Protein AF-A0A954P7R0-F1 (afdb_monomer_lite)

Structure (mmCIF, N/CA/C/O backbone):
data_AF-A0A954P7R0-F1
#
_entry.id   AF-A0A954P7R0-F1
#
loop_
_atom_site.group_PDB
_atom_site.id
_atom_site.type_symbol
_atom_site.label_atom_id
_atom_site.label_alt_id
_atom_site.label_comp_id
_atom_site.label_asym_id
_atom_site.label_entity_id
_atom_site.label_seq_id
_atom_site.pdbx_PDB_ins_code
_atom_site.Cartn_x
_atom_si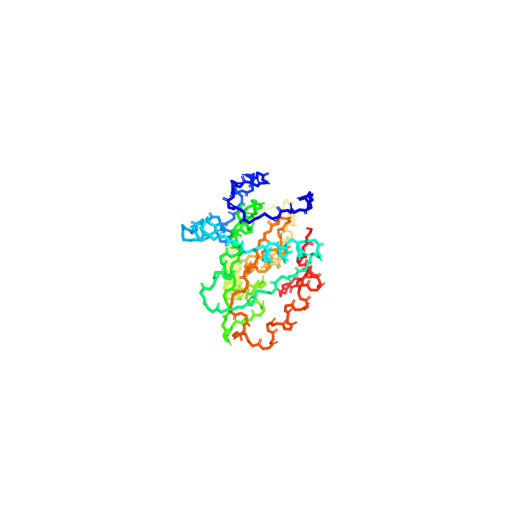te.Cartn_y
_atom_site.Cartn_z
_atom_site.occupancy
_atom_site.B_iso_or_equiv
_atom_site.auth_seq_id
_atom_site.auth_comp_id
_atom_site.auth_asym_id
_atom_site.auth_atom_id
_atom_site.pdbx_PDB_model_num
ATOM 1 N N . MET A 1 1 ? 3.502 -5.049 -33.796 1.00 46.88 1 MET A N 1
ATOM 2 C CA . MET A 1 1 ? 3.153 -6.113 -32.824 1.00 46.88 1 MET A CA 1
ATOM 3 C C . MET A 1 1 ? 2.909 -5.497 -31.440 1.00 46.88 1 MET A C 1
ATOM 5 O O . MET A 1 1 ? 3.555 -5.866 -30.472 1.00 46.88 1 MET A O 1
ATOM 9 N N . THR A 1 2 ? 1.997 -4.525 -31.337 1.00 50.50 2 THR A N 1
ATOM 10 C CA . THR A 1 2 ? 1.867 -3.627 -30.163 1.00 50.50 2 THR A CA 1
ATOM 11 C C . THR A 1 2 ? 0.530 -3.787 -29.436 1.00 50.50 2 THR A C 1
ATOM 13 O O . THR A 1 2 ? 0.215 -3.019 -28.541 1.00 50.50 2 THR A O 1
ATOM 16 N N . GLN A 1 3 ? -0.267 -4.784 -29.825 1.00 59.28 3 GLN A N 1
ATOM 17 C CA . GLN A 1 3 ? -1.699 -4.843 -29.527 1.00 59.28 3 GLN A CA 1
ATOM 18 C C . GLN A 1 3 ? -2.048 -5.392 -28.128 1.00 59.28 3 GLN A C 1
ATOM 20 O O . GLN A 1 3 ? -3.223 -5.539 -27.821 1.00 59.28 3 GLN A O 1
ATOM 25 N N . TRP A 1 4 ? -1.049 -5.703 -27.293 1.00 70.81 4 TRP A N 1
ATOM 26 C CA . TRP A 1 4 ? -1.240 -6.298 -25.962 1.00 70.81 4 TRP A CA 1
ATOM 27 C C . TRP A 1 4 ? -0.853 -5.376 -24.796 1.00 70.81 4 TRP A C 1
ATOM 29 O O . TRP A 1 4 ? -1.147 -5.703 -23.652 1.00 70.81 4 TRP A O 1
ATOM 39 N N . LYS A 1 5 ? -0.192 -4.238 -25.059 1.00 67.25 5 LYS A N 1
ATOM 40 C CA . LYS A 1 5 ? 0.261 -3.322 -24.003 1.00 67.25 5 LYS A CA 1
ATOM 41 C C . LYS A 1 5 ? -0.926 -2.532 -23.452 1.00 67.25 5 LYS A C 1
ATOM 43 O O . LYS A 1 5 ? -1.629 -1.869 -24.208 1.00 67.25 5 LYS A O 1
ATOM 48 N N . ILE A 1 6 ? -1.129 -2.610 -22.139 1.00 69.25 6 ILE A N 1
ATOM 49 C CA . ILE A 1 6 ? -2.118 -1.819 -21.396 1.00 69.25 6 ILE A CA 1
ATOM 50 C C . ILE A 1 6 ? -1.447 -0.519 -20.933 1.00 69.25 6 ILE A C 1
ATOM 52 O O . ILE A 1 6 ? -1.960 0.567 -21.179 1.00 69.25 6 ILE A O 1
ATOM 56 N N . PHE A 1 7 ? -0.247 -0.632 -20.360 1.00 77.75 7 PHE A N 1
ATOM 57 C CA . PHE A 1 7 ? 0.646 0.484 -20.054 1.00 77.75 7 PHE A CA 1
ATOM 58 C C . PHE A 1 7 ? 1.706 0.636 -21.158 1.00 77.75 7 PHE A C 1
ATOM 60 O O . PHE A 1 7 ? 2.354 -0.330 -21.563 1.00 77.75 7 PHE A O 1
ATOM 67 N N . HIS A 1 8 ? 1.884 1.848 -21.654 1.00 76.69 8 HIS A N 1
ATOM 68 C CA . HIS A 1 8 ? 2.720 2.238 -22.783 1.00 76.69 8 HIS A CA 1
ATOM 69 C C . HIS A 1 8 ? 3.946 3.039 -22.336 1.00 76.69 8 HIS A C 1
ATOM 71 O O . HIS A 1 8 ? 4.983 2.939 -22.993 1.00 76.69 8 HIS A O 1
ATOM 77 N N . GLY A 1 9 ? 3.859 3.785 -21.230 1.00 71.69 9 GLY A N 1
ATOM 78 C CA . GLY A 1 9 ? 4.982 4.534 -20.664 1.00 71.69 9 GLY A CA 1
ATOM 79 C C . GLY A 1 9 ? 5.380 5.772 -21.469 1.00 71.69 9 GLY A C 1
ATOM 80 O O . GLY A 1 9 ? 6.470 6.307 -21.290 1.00 71.69 9 GLY A O 1
ATOM 81 N N . ASP A 1 10 ? 4.524 6.235 -22.377 1.00 71.94 10 ASP A N 1
ATOM 82 C CA . ASP A 1 10 ? 4.809 7.358 -23.278 1.00 71.94 10 ASP A CA 1
ATOM 83 C C . ASP A 1 10 ? 4.342 8.715 -22.724 1.00 71.94 10 ASP A C 1
ATOM 85 O O . ASP A 1 10 ? 4.470 9.749 -23.384 1.00 71.94 10 ASP A O 1
ATOM 89 N N . GLY A 1 11 ? 3.801 8.722 -21.502 1.00 58.44 11 GLY A N 1
ATOM 90 C CA . GLY A 1 11 ? 3.368 9.936 -20.824 1.00 58.44 11 GLY A CA 1
ATOM 91 C C . GLY A 1 11 ? 2.173 10.625 -21.491 1.00 58.44 11 GLY A C 1
ATOM 92 O O . GLY A 1 11 ? 2.001 11.832 -21.294 1.00 58.44 11 GLY A O 1
ATOM 93 N N . ARG A 1 12 ? 1.340 9.906 -22.257 1.00 60.22 12 ARG A N 1
ATOM 94 C CA . ARG A 1 12 ? 0.121 10.438 -22.902 1.00 60.22 12 ARG A CA 1
ATOM 95 C C . ARG A 1 12 ? -0.980 10.877 -21.910 1.00 60.22 12 ARG A C 1
ATOM 97 O O . ARG A 1 12 ? -0.809 10.872 -20.687 1.00 60.22 12 ARG A O 1
ATOM 104 N N . ARG A 1 13 ? -2.089 11.404 -22.458 1.00 57.56 13 ARG A N 1
ATOM 105 C CA . ARG A 1 13 ? -3.258 11.896 -21.702 1.00 57.56 13 ARG A CA 1
ATOM 106 C C . ARG A 1 13 ? -3.931 10.734 -20.946 1.00 57.56 13 ARG A C 1
ATOM 108 O O . ARG A 1 13 ? -4.064 9.675 -21.553 1.00 57.56 13 ARG A O 1
ATOM 115 N N . PRO A 1 14 ? -4.374 10.941 -19.689 1.00 58.16 14 PRO A N 1
ATOM 116 C CA . PRO A 1 14 ? -5.203 9.970 -18.970 1.00 58.16 14 PRO A CA 1
ATOM 117 C C . PRO A 1 14 ? -6.419 9.591 -19.826 1.00 58.16 14 PRO A C 1
ATOM 119 O O . PRO A 1 14 ? -7.005 10.473 -20.458 1.00 58.16 14 PRO A O 1
ATOM 122 N N . HIS A 1 15 ? -6.770 8.307 -19.892 1.00 60.72 15 HIS A N 1
ATOM 123 C CA . HIS A 1 15 ? -7.954 7.836 -20.617 1.00 60.72 15 HIS A CA 1
ATOM 124 C C . HIS A 1 15 ? -9.072 7.451 -19.638 1.00 60.72 15 HIS A C 1
ATOM 126 O O . HIS A 1 15 ? -8.834 6.735 -18.673 1.00 60.72 15 HIS A O 1
ATOM 132 N N . ASP A 1 16 ? -10.288 7.940 -19.876 1.00 53.69 16 ASP A N 1
ATOM 133 C CA . ASP A 1 16 ? -11.345 7.981 -18.861 1.00 53.69 16 ASP A CA 1
ATOM 134 C C . ASP A 1 16 ? -11.801 6.612 -18.350 1.00 53.69 16 ASP A C 1
ATOM 136 O O . ASP A 1 16 ? -12.274 5.762 -19.104 1.00 53.69 16 ASP A O 1
ATOM 140 N N . ALA A 1 17 ? -11.741 6.461 -17.028 1.00 50.81 17 ALA A N 1
ATOM 141 C CA . ALA A 1 17 ? -12.362 5.354 -16.311 1.00 50.81 17 ALA A CA 1
ATOM 142 C C . ALA A 1 17 ? -13.089 5.757 -15.012 1.00 50.81 17 ALA A C 1
ATOM 144 O O . ALA A 1 17 ? -13.864 4.945 -14.520 1.00 50.81 17 ALA A O 1
ATOM 145 N N . LEU A 1 18 ? -12.875 6.943 -14.410 1.00 48.75 18 LEU A N 1
ATOM 146 C CA . LEU A 1 18 ? -13.230 7.139 -12.984 1.00 48.75 18 LEU A CA 1
ATOM 147 C C . LEU A 1 18 ? -13.706 8.552 -12.567 1.00 48.75 18 LEU A C 1
ATOM 149 O O . LEU A 1 18 ? -13.535 8.943 -11.413 1.00 48.75 18 LEU A O 1
ATOM 153 N N . GLU A 1 19 ? -14.367 9.319 -13.439 1.00 49.31 19 GLU A N 1
ATOM 154 C CA . GLU A 1 19 ? -14.907 10.650 -13.070 1.00 49.31 19 GLU A CA 1
ATOM 155 C C . GLU A 1 19 ? -16.061 10.598 -12.035 1.00 49.31 19 GLU A C 1
ATOM 157 O O . GLU A 1 19 ? -16.324 11.570 -11.331 1.00 49.31 19 GLU A O 1
ATOM 162 N N . THR A 1 20 ? -16.747 9.463 -11.864 1.00 44.16 20 THR A N 1
ATOM 163 C CA . THR A 1 20 ? -18.007 9.407 -11.089 1.00 44.16 20 THR A CA 1
ATOM 164 C C . THR A 1 20 ? -17.840 9.152 -9.577 1.00 44.16 20 THR A C 1
ATOM 166 O O . THR A 1 20 ? -18.787 9.352 -8.821 1.00 44.16 20 THR A O 1
ATOM 169 N N . ILE A 1 21 ? -16.658 8.760 -9.087 1.00 50.66 21 ILE A N 1
ATOM 170 C CA . ILE A 1 21 ? -16.491 8.250 -7.701 1.00 50.66 21 ILE A CA 1
ATOM 171 C C . ILE A 1 21 ? -15.969 9.314 -6.707 1.00 50.66 21 ILE A C 1
ATOM 173 O O . ILE A 1 21 ? -16.064 9.137 -5.491 1.00 50.66 21 ILE A O 1
ATOM 177 N N . ARG A 1 22 ? -15.481 10.470 -7.186 1.00 52.91 22 ARG A N 1
ATOM 178 C CA . ARG A 1 22 ? -14.767 11.463 -6.349 1.00 52.91 22 ARG A CA 1
ATOM 179 C C . ARG A 1 22 ? -15.614 12.143 -5.256 1.00 52.91 22 ARG A C 1
ATOM 181 O O . ARG A 1 22 ? -15.042 12.618 -4.284 1.00 52.91 22 ARG A O 1
ATOM 188 N N . ASN A 1 23 ? -16.947 12.165 -5.357 1.00 46.75 23 ASN A N 1
ATOM 189 C CA . ASN A 1 23 ? -17.799 13.034 -4.521 1.00 46.75 23 ASN A CA 1
ATOM 190 C C . ASN A 1 23 ? -18.514 12.360 -3.327 1.00 46.75 23 ASN A C 1
ATOM 192 O O . ASN A 1 23 ? -19.419 12.966 -2.756 1.00 46.75 23 ASN A O 1
ATOM 196 N N . GLN A 1 24 ? -18.149 11.135 -2.924 1.00 51.75 24 GLN A N 1
ATOM 197 C CA . GLN A 1 24 ? -18.854 10.412 -1.839 1.00 51.75 24 GLN A CA 1
ATOM 198 C C . GLN A 1 24 ? -17.955 9.880 -0.705 1.00 51.75 24 GLN A C 1
ATOM 200 O O . GLN A 1 24 ? -18.421 9.114 0.137 1.00 51.75 24 GLN A O 1
ATOM 205 N N . MET A 1 25 ? -16.680 10.274 -0.636 1.00 53.16 25 MET A N 1
ATOM 206 C CA . MET A 1 25 ? -15.761 9.762 0.389 1.00 53.16 25 MET A CA 1
ATOM 207 C C . MET A 1 25 ? -15.731 10.663 1.637 1.00 53.16 25 MET A C 1
ATOM 209 O O . MET A 1 25 ? -15.639 11.885 1.506 1.00 53.16 25 MET A O 1
ATOM 213 N N . PRO A 1 26 ? -15.780 10.095 2.860 1.00 51.66 26 PRO A N 1
ATOM 214 C CA . PRO A 1 26 ? -15.507 10.844 4.083 1.00 51.66 26 PRO A CA 1
ATOM 215 C C . PRO A 1 26 ? -14.134 11.541 4.009 1.00 51.66 26 PRO A C 1
ATOM 217 O O . PRO A 1 26 ? -13.214 10.966 3.431 1.00 51.66 26 PRO A O 1
ATOM 220 N N . PRO A 1 27 ? -13.932 12.719 4.632 1.00 53.44 27 PRO A N 1
ATOM 221 C CA . PRO A 1 27 ? -12.698 13.508 4.488 1.00 53.44 27 PRO A CA 1
ATOM 222 C C . PRO A 1 27 ? -11.398 12.782 4.873 1.00 53.44 27 PRO A C 1
ATOM 224 O O . PRO A 1 27 ? -10.330 13.113 4.374 1.00 53.44 27 PRO A O 1
ATOM 227 N N . TRP A 1 28 ? -11.476 11.791 5.763 1.00 54.88 28 TRP A N 1
ATOM 228 C CA . TRP A 1 28 ? -10.347 10.952 6.189 1.00 54.88 28 TRP A CA 1
ATOM 229 C C . TRP A 1 28 ? -10.059 9.781 5.232 1.00 54.88 28 TRP A C 1
ATOM 231 O O . TRP A 1 28 ? -9.048 9.103 5.372 1.00 54.88 28 TRP A O 1
ATOM 241 N N . ARG A 1 29 ? -10.938 9.556 4.250 1.00 49.06 29 ARG A N 1
ATOM 242 C CA . ARG A 1 29 ? -10.803 8.600 3.142 1.00 49.06 29 ARG A CA 1
ATOM 243 C C . ARG A 1 29 ? -10.631 9.321 1.795 1.00 49.06 29 ARG A C 1
ATOM 245 O O . ARG A 1 29 ? -10.654 8.687 0.742 1.00 49.06 29 ARG A O 1
ATOM 252 N N . ASP A 1 30 ? -10.470 10.645 1.834 1.00 52.97 30 ASP A N 1
ATOM 253 C CA . ASP A 1 30 ? -10.201 11.484 0.675 1.00 52.97 30 ASP A CA 1
ATOM 254 C C . ASP A 1 30 ? -8.699 11.475 0.351 1.00 52.97 30 ASP A C 1
ATOM 256 O O . ASP A 1 30 ? -7.913 12.294 0.832 1.00 52.97 30 ASP A O 1
ATOM 260 N N . PHE A 1 31 ? -8.305 10.529 -0.501 1.00 57.00 31 PHE A N 1
ATOM 261 C CA . PHE A 1 31 ? -6.976 10.490 -1.117 1.00 57.00 31 PHE A CA 1
ATOM 262 C C . PHE A 1 31 ? -6.923 11.300 -2.426 1.00 57.00 31 PHE A C 1
ATOM 264 O O . PHE A 1 31 ? -5.945 11.211 -3.164 1.00 57.00 31 PHE A O 1
ATOM 271 N N . SER A 1 32 ? -7.967 12.083 -2.740 1.00 49.62 32 SER A N 1
ATOM 272 C CA . SER A 1 32 ? -8.066 12.882 -3.971 1.00 49.62 32 SER A CA 1
ATOM 273 C C . SER A 1 32 ? -7.314 14.208 -3.910 1.00 49.62 32 SER A C 1
ATOM 275 O O . SER A 1 32 ? -7.256 14.911 -4.923 1.00 49.62 32 SER A O 1
ATOM 277 N N . LYS A 1 33 ? -6.708 14.540 -2.757 1.00 51.66 33 LYS A N 1
ATOM 278 C CA . LYS A 1 33 ? -5.726 15.622 -2.650 1.00 51.66 33 LYS A CA 1
ATOM 279 C C . LYS A 1 33 ? -4.525 15.279 -3.523 1.00 51.66 33 LYS A C 1
ATOM 281 O O . LYS A 1 33 ? -3.539 14.710 -3.064 1.00 51.66 33 LYS A O 1
ATOM 286 N N . GLU A 1 34 ? -4.631 15.638 -4.795 1.00 54.44 34 GLU A N 1
ATOM 287 C CA . GLU A 1 34 ? -3.533 15.602 -5.742 1.00 54.44 34 GLU A CA 1
ATOM 288 C C . GLU A 1 34 ? -2.388 16.422 -5.160 1.00 54.44 34 GLU A C 1
ATOM 290 O O . GLU A 1 34 ? -2.444 17.650 -5.094 1.00 54.44 34 GLU A O 1
ATOM 295 N N . ASN A 1 35 ? -1.338 15.741 -4.712 1.00 61.12 35 ASN A N 1
ATOM 296 C CA . ASN A 1 35 ? -0.101 16.408 -4.369 1.00 61.12 35 ASN A CA 1
ATOM 297 C C . ASN A 1 35 ? 0.527 16.901 -5.685 1.00 61.12 35 ASN A C 1
ATOM 299 O O . ASN A 1 35 ? 0.879 16.066 -6.528 1.00 61.12 35 ASN A O 1
ATOM 303 N N . PRO A 1 36 ? 0.709 18.222 -5.885 1.00 60.84 36 PRO A N 1
ATOM 304 C CA . PRO A 1 36 ? 1.258 18.762 -7.129 1.00 60.84 36 PRO A CA 1
ATOM 305 C C . PRO A 1 36 ? 2.625 18.169 -7.496 1.00 60.84 36 PRO A C 1
ATOM 307 O O . PRO A 1 36 ? 2.971 18.067 -8.671 1.00 60.84 36 PRO A O 1
ATOM 310 N N . GLN A 1 37 ? 3.409 17.744 -6.500 1.00 64.00 37 GLN A N 1
ATOM 311 C CA . GLN A 1 37 ? 4.697 17.093 -6.735 1.00 64.00 37 GLN A CA 1
ATOM 312 C C . GLN A 1 37 ? 4.541 15.666 -7.272 1.00 64.00 37 GLN A C 1
ATOM 314 O O . GLN A 1 37 ? 5.354 15.217 -8.075 1.00 64.00 37 GLN A O 1
ATOM 319 N N . GLU A 1 38 ? 3.509 14.941 -6.851 1.00 69.06 38 GLU A N 1
ATOM 320 C CA . GLU A 1 38 ? 3.257 13.553 -7.253 1.00 69.06 38 GLU A CA 1
ATOM 321 C C . GLU A 1 38 ? 2.660 13.482 -8.654 1.00 69.06 38 GLU A C 1
ATOM 323 O O . GLU A 1 38 ? 3.121 12.700 -9.490 1.00 69.06 38 GLU A O 1
ATOM 328 N N . THR A 1 39 ? 1.716 14.378 -8.946 1.00 65.19 39 THR A N 1
ATOM 329 C CA . THR A 1 39 ? 1.197 14.561 -10.305 1.00 65.19 39 THR A CA 1
ATOM 330 C C . THR A 1 39 ? 2.299 15.018 -11.257 1.00 65.19 39 THR A C 1
ATOM 332 O O . THR A 1 39 ? 2.345 14.561 -12.400 1.00 65.19 39 THR A O 1
ATOM 335 N N . HIS A 1 40 ? 3.237 15.855 -10.795 1.00 68.25 40 HIS A N 1
ATOM 336 C CA . HIS A 1 40 ? 4.419 16.223 -11.571 1.00 68.25 40 HIS A CA 1
ATOM 337 C C . HIS A 1 40 ? 5.358 15.032 -11.819 1.00 68.25 40 HIS A C 1
ATOM 339 O O . HIS A 1 40 ? 5.749 14.815 -12.963 1.00 68.25 40 HIS A O 1
ATOM 345 N N . ARG A 1 41 ? 5.670 14.215 -10.800 1.00 72.12 41 ARG A N 1
ATOM 346 C CA . ARG A 1 41 ? 6.520 13.013 -10.947 1.00 72.12 41 ARG A CA 1
ATOM 347 C C . ARG A 1 41 ? 5.953 12.022 -11.960 1.00 72.12 41 ARG A C 1
ATOM 349 O O . ARG A 1 41 ? 6.685 11.569 -12.833 1.00 72.12 41 ARG A O 1
ATOM 356 N N . GLY A 1 42 ? 4.654 11.726 -11.884 1.00 68.88 42 GLY A N 1
ATOM 357 C CA . GLY A 1 42 ? 3.992 10.856 -12.859 1.00 68.88 42 GLY A CA 1
ATOM 358 C C . GLY A 1 42 ? 3.913 11.468 -14.261 1.00 68.88 42 GLY A C 1
ATOM 359 O O . GLY A 1 42 ? 3.769 10.736 -15.235 1.00 68.88 42 GLY A O 1
ATOM 360 N N . ARG A 1 43 ? 3.997 12.802 -14.384 1.00 72.75 43 ARG A N 1
ATOM 361 C CA . ARG A 1 43 ? 4.013 13.532 -15.663 1.00 72.75 43 ARG A CA 1
ATOM 362 C C . ARG A 1 43 ? 5.348 13.491 -16.385 1.00 72.75 43 ARG A C 1
ATOM 364 O O . ARG A 1 43 ? 5.352 13.375 -17.606 1.00 72.75 43 ARG A O 1
ATOM 371 N N . THR A 1 44 ? 6.441 13.636 -15.649 1.00 80.12 44 THR A N 1
ATOM 372 C CA . THR A 1 44 ? 7.783 13.813 -16.219 1.00 80.12 44 THR A CA 1
ATOM 373 C C . THR A 1 44 ? 8.585 12.524 -16.309 1.00 80.12 44 THR A C 1
ATOM 375 O O . THR A 1 44 ? 9.570 12.478 -17.041 1.00 80.12 44 THR A O 1
ATOM 378 N N . TYR A 1 45 ? 8.178 11.481 -15.589 1.00 82.88 45 TYR A N 1
ATOM 379 C CA . TYR A 1 45 ? 8.854 10.194 -15.627 1.00 82.88 45 TYR A CA 1
ATOM 380 C C . TYR A 1 45 ? 8.513 9.415 -16.902 1.00 82.88 45 TYR A C 1
ATOM 382 O O . TYR A 1 45 ? 7.342 9.198 -17.214 1.00 82.88 45 TYR A O 1
ATOM 390 N N . ILE A 1 46 ? 9.556 8.989 -17.617 1.00 84.56 46 ILE A N 1
ATOM 391 C CA . ILE A 1 46 ? 9.467 8.172 -18.829 1.00 84.56 46 ILE A CA 1
ATOM 392 C C . ILE A 1 46 ? 10.152 6.836 -18.522 1.00 84.56 46 ILE A C 1
ATOM 394 O O . ILE A 1 46 ? 11.382 6.815 -18.419 1.00 84.56 46 ILE A O 1
ATOM 398 N N . PRO A 1 47 ? 9.393 5.744 -18.335 1.00 87.00 47 PRO A N 1
ATOM 399 C CA . PRO A 1 47 ? 9.969 4.433 -18.084 1.00 87.00 47 PRO A CA 1
ATOM 400 C C . PRO A 1 47 ? 10.695 3.877 -19.312 1.00 87.00 47 PRO A C 1
ATOM 402 O O . PRO A 1 47 ? 10.308 4.104 -20.462 1.00 87.00 47 PRO A O 1
ATOM 405 N N . GLY A 1 48 ? 11.737 3.093 -19.060 1.00 88.69 48 GLY A N 1
ATOM 406 C CA . GLY A 1 48 ? 12.438 2.342 -20.092 1.00 88.69 48 GLY A CA 1
ATOM 407 C C . GLY A 1 48 ? 11.581 1.202 -20.671 1.00 88.69 48 GLY A C 1
ATOM 408 O O . GLY A 1 48 ? 10.632 0.739 -20.033 1.00 88.69 48 GLY A O 1
ATOM 409 N N . PRO A 1 49 ? 11.931 0.664 -21.856 1.00 88.06 49 PRO A N 1
ATOM 410 C CA . PRO A 1 49 ? 11.162 -0.407 -22.500 1.00 88.06 49 PRO A CA 1
ATOM 411 C C . PRO A 1 49 ? 10.976 -1.658 -21.627 1.00 88.06 49 PRO A C 1
ATOM 413 O O . PRO A 1 49 ? 9.895 -2.242 -21.616 1.00 88.06 49 PRO A O 1
ATOM 416 N N . ALA A 1 50 ? 12.005 -2.032 -20.859 1.00 89.00 50 ALA A N 1
ATOM 417 C CA . ALA A 1 50 ? 11.953 -3.169 -19.942 1.00 89.00 50 ALA A CA 1
ATOM 418 C C . ALA A 1 50 ? 10.995 -2.928 -18.761 1.00 89.00 50 ALA A C 1
ATOM 420 O O . ALA A 1 50 ? 10.259 -3.830 -18.373 1.00 89.00 50 ALA A O 1
ATOM 421 N N . GLU A 1 51 ? 10.953 -1.709 -18.213 1.00 91.12 51 GLU A N 1
ATOM 422 C CA . GLU A 1 51 ? 10.028 -1.346 -17.129 1.00 91.12 51 GLU A CA 1
ATOM 423 C C . GLU A 1 51 ? 8.576 -1.417 -17.606 1.00 91.12 51 GLU A C 1
ATOM 425 O O . GLU A 1 51 ? 7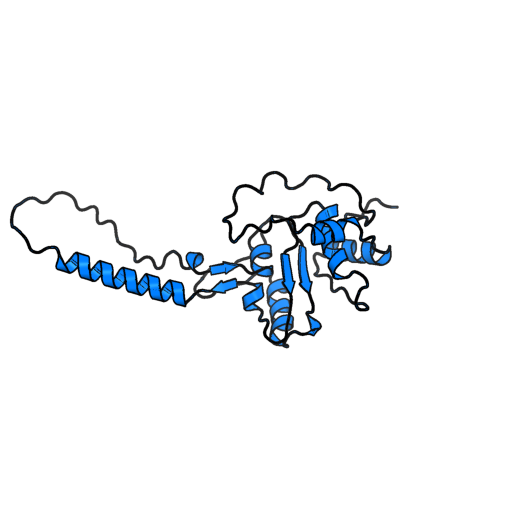.722 -1.968 -16.913 1.00 91.12 51 GLU A O 1
ATOM 430 N N . VAL A 1 52 ? 8.309 -0.950 -18.830 1.00 91.25 52 VAL A N 1
ATOM 431 C CA . VAL A 1 52 ? 6.988 -1.066 -19.461 1.00 91.25 52 VAL A CA 1
ATOM 432 C C . VAL A 1 52 ? 6.570 -2.532 -19.599 1.00 91.25 52 VAL A C 1
ATOM 434 O O . VAL A 1 52 ? 5.427 -2.883 -19.301 1.00 91.25 52 VAL A O 1
ATOM 437 N N . GLU A 1 53 ? 7.470 -3.410 -20.036 1.00 91.56 53 GLU A N 1
ATOM 438 C CA . GLU A 1 53 ? 7.177 -4.843 -20.165 1.00 91.56 53 GLU A CA 1
ATOM 439 C C . GLU A 1 53 ? 6.928 -5.511 -18.811 1.00 91.56 53 GLU A C 1
ATOM 441 O O . GLU A 1 53 ? 5.952 -6.250 -18.678 1.00 91.56 53 GLU A O 1
ATOM 446 N N . MET A 1 54 ? 7.733 -5.196 -17.792 1.00 92.19 54 MET A N 1
ATOM 447 C CA . MET A 1 54 ? 7.541 -5.709 -16.431 1.00 92.19 54 MET A CA 1
ATOM 448 C C . MET A 1 54 ? 6.198 -5.282 -15.835 1.00 92.19 54 MET A C 1
ATOM 450 O O . MET A 1 54 ? 5.500 -6.108 -15.247 1.00 92.19 54 MET A O 1
ATOM 454 N N . VAL A 1 55 ? 5.800 -4.019 -16.021 1.00 92.12 55 VAL A N 1
ATOM 455 C CA . VAL A 1 55 ? 4.500 -3.510 -15.554 1.00 92.12 55 VAL A CA 1
ATOM 456 C C . VAL A 1 55 ? 3.353 -4.254 -16.231 1.00 92.12 55 VAL A C 1
ATOM 458 O O . VAL A 1 55 ? 2.447 -4.733 -15.549 1.00 92.12 55 VAL A O 1
ATOM 461 N N . ASN A 1 56 ? 3.391 -4.405 -17.558 1.00 88.62 56 ASN A N 1
ATOM 462 C CA . ASN A 1 56 ? 2.343 -5.140 -18.270 1.00 88.62 56 ASN A CA 1
ATOM 463 C C . ASN A 1 56 ? 2.298 -6.614 -17.846 1.00 88.62 56 ASN A C 1
ATOM 465 O O . ASN A 1 56 ? 1.214 -7.150 -17.618 1.00 88.62 56 ASN A O 1
ATOM 469 N N . ALA A 1 57 ? 3.455 -7.261 -17.686 1.00 91.00 57 ALA A N 1
ATOM 470 C CA . ALA A 1 57 ? 3.526 -8.632 -17.191 1.00 91.00 57 ALA A CA 1
ATOM 471 C C . ALA A 1 57 ? 2.898 -8.759 -15.793 1.00 91.00 57 ALA A C 1
ATOM 473 O O . ALA A 1 57 ? 2.078 -9.650 -15.575 1.00 91.00 57 ALA A O 1
ATOM 474 N N . ALA A 1 58 ? 3.209 -7.843 -14.872 1.00 90.12 58 ALA A N 1
ATOM 475 C CA . ALA A 1 58 ? 2.631 -7.824 -13.529 1.00 90.12 58 ALA A CA 1
ATOM 476 C C . ALA A 1 58 ? 1.100 -7.660 -13.552 1.00 90.12 58 ALA A C 1
ATOM 478 O O . ALA A 1 58 ? 0.394 -8.407 -12.870 1.00 90.12 58 ALA A O 1
ATOM 479 N N . ILE A 1 59 ? 0.584 -6.750 -14.390 1.00 86.88 59 ILE A N 1
ATOM 480 C CA . ILE A 1 59 ? -0.861 -6.536 -14.579 1.00 86.88 59 ILE A CA 1
ATOM 481 C C . ILE A 1 59 ? -1.536 -7.814 -15.095 1.00 86.88 59 ILE A C 1
ATOM 483 O O . ILE A 1 59 ? -2.541 -8.251 -14.531 1.00 86.88 59 ILE A O 1
ATOM 487 N N . HIS A 1 60 ? -0.978 -8.454 -16.126 1.00 84.81 60 HIS A N 1
ATOM 488 C CA . HIS A 1 60 ? -1.551 -9.677 -16.697 1.00 84.81 60 HIS A CA 1
ATOM 489 C C . HIS A 1 60 ? -1.498 -10.869 -15.739 1.00 84.81 60 HIS A C 1
ATOM 491 O O . HIS A 1 60 ? -2.443 -11.655 -15.685 1.00 84.81 60 HIS A O 1
ATOM 497 N N . LEU A 1 61 ? -0.417 -10.996 -14.968 1.00 87.50 61 LEU A N 1
ATOM 498 C CA . LEU A 1 61 ? -0.252 -12.065 -13.983 1.00 87.50 61 LEU A CA 1
ATOM 499 C C . LEU A 1 61 ? -1.038 -11.811 -12.693 1.00 87.50 61 LEU A C 1
ATOM 501 O O . LEU A 1 61 ? -1.134 -12.718 -11.866 1.00 87.50 61 LEU A O 1
ATOM 505 N N . ARG A 1 62 ? -1.577 -10.597 -12.507 1.00 84.38 62 ARG A N 1
ATOM 506 C CA . ARG A 1 62 ? -2.185 -10.134 -11.250 1.00 84.38 62 ARG A CA 1
ATOM 507 C C . ARG A 1 62 ? -1.254 -10.376 -10.059 1.00 84.38 62 ARG A C 1
ATOM 509 O O . ARG A 1 62 ? -1.678 -10.819 -8.993 1.00 84.38 62 ARG A O 1
ATOM 516 N N . ARG A 1 63 ? 0.043 -10.138 -10.270 1.00 88.06 63 ARG A N 1
ATOM 517 C CA . ARG A 1 63 ? 1.082 -10.308 -9.252 1.00 88.06 63 ARG A CA 1
ATOM 518 C C . ARG A 1 63 ? 1.644 -8.946 -8.847 1.00 88.06 63 ARG A C 1
ATOM 520 O O . ARG A 1 63 ? 1.808 -8.089 -9.715 1.00 88.06 63 ARG A O 1
ATOM 527 N N . PRO A 1 64 ? 1.968 -8.746 -7.557 1.00 91.12 64 PRO A N 1
ATOM 528 C CA . PRO A 1 64 ? 2.702 -7.567 -7.116 1.00 91.12 64 PRO A CA 1
ATOM 529 C C . PRO A 1 64 ? 4.030 -7.431 -7.871 1.00 91.12 64 PRO A C 1
ATOM 531 O O . PRO A 1 64 ? 4.701 -8.429 -8.136 1.00 91.12 64 PRO A O 1
ATOM 534 N N . LEU A 1 65 ? 4.413 -6.195 -8.191 1.00 93.38 65 LEU A N 1
ATOM 535 C CA . LEU A 1 65 ? 5.680 -5.884 -8.847 1.00 93.38 65 LEU A CA 1
ATOM 536 C C . LEU A 1 65 ? 6.673 -5.347 -7.814 1.00 93.38 65 LEU A C 1
ATOM 538 O O . LEU A 1 65 ? 6.435 -4.300 -7.215 1.00 93.38 65 LEU A O 1
ATOM 542 N N . LEU A 1 66 ? 7.795 -6.045 -7.631 1.00 92.69 66 LEU A N 1
ATOM 543 C CA . LEU A 1 66 ? 8.918 -5.550 -6.838 1.00 92.69 66 LEU A CA 1
ATOM 544 C C . LEU A 1 66 ? 9.874 -4.775 -7.749 1.00 92.69 66 LEU A C 1
ATOM 546 O O . LEU A 1 66 ? 10.433 -5.341 -8.687 1.00 92.69 66 LEU A O 1
ATOM 550 N N . VAL A 1 67 ? 10.064 -3.486 -7.471 1.00 91.50 67 VAL A N 1
ATOM 551 C CA . VAL A 1 67 ? 10.942 -2.610 -8.257 1.00 91.50 67 VAL A CA 1
ATOM 552 C C . VAL A 1 67 ? 12.239 -2.371 -7.491 1.00 91.50 67 VAL A C 1
ATOM 554 O O . VAL A 1 67 ? 12.251 -1.701 -6.461 1.00 91.50 67 VAL A O 1
ATOM 557 N N . THR A 1 68 ? 13.347 -2.893 -8.011 1.00 89.62 68 THR A N 1
ATOM 558 C CA . THR A 1 68 ? 14.695 -2.726 -7.445 1.00 89.62 68 THR A CA 1
ATOM 559 C C . THR A 1 68 ? 15.555 -1.830 -8.332 1.00 89.62 68 THR A C 1
ATOM 561 O O . THR A 1 68 ? 15.366 -1.793 -9.543 1.00 89.62 68 THR A O 1
ATOM 564 N N . GLY A 1 69 ? 16.531 -1.132 -7.753 1.00 87.88 69 GLY A N 1
ATOM 565 C CA . GLY A 1 69 ? 17.477 -0.301 -8.505 1.00 87.88 69 GLY A CA 1
ATOM 566 C C . GLY A 1 69 ? 18.186 0.706 -7.610 1.00 87.88 69 GLY A C 1
ATOM 567 O O . GLY A 1 69 ? 17.905 0.769 -6.411 1.00 87.88 69 GLY A O 1
ATOM 568 N N . ASP A 1 70 ? 19.045 1.537 -8.189 1.00 87.75 70 ASP A N 1
ATOM 569 C CA . ASP A 1 70 ? 19.798 2.540 -7.434 1.00 87.75 70 ASP A CA 1
ATOM 570 C C . ASP A 1 70 ? 18.897 3.655 -6.871 1.00 87.75 70 ASP A C 1
ATOM 572 O O . ASP A 1 70 ? 17.794 3.910 -7.379 1.00 87.75 70 ASP A O 1
ATOM 576 N N . PRO A 1 71 ? 19.294 4.324 -5.778 1.00 84.62 71 PRO A N 1
ATOM 577 C CA . PRO A 1 71 ? 18.593 5.506 -5.290 1.00 84.62 71 PRO A CA 1
ATOM 578 C C . PRO A 1 71 ? 18.471 6.577 -6.387 1.00 84.62 71 PRO A C 1
ATOM 580 O O . PRO A 1 71 ? 19.406 6.821 -7.140 1.00 84.62 71 PRO A O 1
ATOM 583 N N . GLY A 1 72 ? 17.311 7.231 -6.482 1.00 81.62 72 GLY A N 1
ATOM 584 C CA . GLY A 1 72 ? 17.110 8.354 -7.408 1.00 81.62 72 GLY A CA 1
ATOM 585 C C . GLY A 1 72 ? 16.728 7.998 -8.852 1.00 81.62 72 GLY A C 1
ATOM 586 O O . GLY A 1 72 ? 16.370 8.904 -9.596 1.00 81.62 72 GLY A O 1
ATOM 587 N N . VAL A 1 73 ? 16.681 6.719 -9.244 1.00 85.50 73 VAL A N 1
ATOM 588 C CA . VAL A 1 73 ? 16.299 6.304 -10.621 1.00 85.50 73 VAL A CA 1
ATOM 589 C C . VAL A 1 73 ? 14.801 6.437 -10.940 1.00 85.50 73 VAL A C 1
ATOM 591 O O . VAL A 1 73 ? 14.360 6.101 -12.031 1.00 85.50 73 VAL A O 1
ATOM 594 N N . GLY A 1 74 ? 13.994 6.930 -9.996 1.00 83.94 74 GLY A N 1
ATOM 595 C CA . GLY A 1 74 ? 12.562 7.151 -10.213 1.00 83.94 74 GLY A CA 1
ATOM 596 C C . GLY A 1 74 ? 11.668 5.932 -9.966 1.00 83.94 74 GLY A C 1
ATOM 597 O O . GLY A 1 74 ? 10.544 5.916 -10.453 1.00 83.94 74 GLY A O 1
ATOM 598 N N . LYS A 1 75 ? 12.100 4.957 -9.153 1.00 90.62 75 LYS A N 1
ATOM 599 C CA . LYS A 1 75 ? 11.294 3.773 -8.773 1.00 90.62 75 LYS A CA 1
ATOM 600 C C . LYS A 1 75 ? 9.886 4.141 -8.291 1.00 90.62 75 LYS A C 1
ATOM 602 O O . LYS A 1 75 ? 8.895 3.620 -8.789 1.00 90.62 75 LYS A O 1
ATOM 607 N N . SER A 1 76 ? 9.788 5.111 -7.382 1.00 91.00 76 SER A N 1
ATOM 608 C CA . SER A 1 76 ? 8.497 5.609 -6.893 1.00 91.00 76 SER A CA 1
ATOM 609 C C . SER A 1 76 ? 7.725 6.371 -7.981 1.00 91.00 76 SER A C 1
ATOM 611 O O . SER A 1 76 ? 6.499 6.358 -7.983 1.00 91.00 76 SER A O 1
ATOM 613 N N . SER A 1 77 ? 8.416 7.022 -8.926 1.00 90.94 77 SER A N 1
ATOM 614 C CA . SER A 1 77 ? 7.800 7.742 -10.052 1.00 90.94 77 SER A CA 1
ATOM 615 C C . SER A 1 77 ? 7.115 6.805 -11.050 1.00 90.94 77 SER A C 1
ATOM 617 O O . SER A 1 77 ? 6.092 7.192 -11.615 1.00 90.94 77 SER A O 1
ATOM 619 N N . LEU A 1 78 ? 7.606 5.568 -11.205 1.00 91.88 78 LEU A N 1
ATOM 620 C CA . LEU A 1 78 ? 6.962 4.537 -12.025 1.00 91.88 78 LEU A CA 1
ATOM 621 C C . LEU A 1 78 ? 5.525 4.264 -11.565 1.00 91.88 78 LEU A C 1
ATOM 623 O O . LEU A 1 78 ? 4.617 4.254 -12.390 1.00 91.88 78 LEU A O 1
ATOM 627 N N . ALA A 1 79 ? 5.293 4.133 -10.256 1.00 92.25 79 ALA A N 1
ATOM 628 C CA . ALA A 1 79 ? 3.955 3.902 -9.704 1.00 92.25 79 ALA A CA 1
ATOM 629 C C . ALA A 1 79 ? 2.961 5.013 -10.095 1.00 92.25 79 ALA A C 1
ATOM 631 O O . ALA A 1 79 ? 1.824 4.736 -10.477 1.00 92.25 79 ALA A O 1
ATOM 632 N N . PHE A 1 80 ? 3.406 6.272 -10.060 1.00 90.88 80 PHE A N 1
ATOM 633 C CA . PHE A 1 80 ? 2.585 7.413 -10.472 1.00 90.88 80 PHE A CA 1
ATOM 634 C C . PHE A 1 80 ? 2.362 7.483 -11.974 1.00 90.88 80 PHE A C 1
ATOM 636 O O . PHE A 1 80 ? 1.270 7.852 -12.399 1.00 90.88 80 PHE A O 1
ATOM 643 N N . ALA A 1 81 ? 3.377 7.149 -12.772 1.00 89.88 81 ALA A N 1
ATOM 644 C CA . ALA A 1 81 ? 3.235 7.087 -14.219 1.00 89.88 81 ALA A CA 1
ATOM 645 C C . ALA A 1 81 ? 2.182 6.041 -14.609 1.00 89.88 81 ALA A C 1
ATOM 647 O O . ALA A 1 81 ? 1.288 6.352 -15.392 1.00 89.88 81 ALA A O 1
ATOM 648 N N . VAL A 1 82 ? 2.219 4.859 -13.985 1.00 89.69 82 VAL A N 1
ATOM 649 C CA . VAL A 1 82 ? 1.224 3.795 -14.192 1.00 89.69 82 VAL A CA 1
ATOM 650 C C . VAL A 1 82 ? -0.175 4.251 -13.789 1.00 89.69 82 VAL A C 1
ATOM 652 O O . VAL A 1 82 ? -1.094 4.166 -14.600 1.00 89.69 82 VAL A O 1
ATOM 655 N N . ALA A 1 83 ? -0.347 4.770 -12.569 1.00 88.88 83 ALA A N 1
ATOM 656 C CA . ALA A 1 83 ? -1.660 5.201 -12.088 1.00 88.88 83 ALA A CA 1
ATOM 657 C C . ALA A 1 83 ? -2.267 6.301 -12.966 1.00 88.88 83 ALA A C 1
ATOM 659 O O . ALA A 1 83 ? -3.447 6.251 -13.303 1.00 88.88 83 ALA A O 1
ATOM 660 N N . ARG A 1 84 ? -1.446 7.268 -13.379 1.00 85.31 84 ARG A N 1
ATOM 661 C CA . ARG A 1 84 ? -1.868 8.365 -14.247 1.00 85.31 84 ARG A CA 1
ATOM 662 C C . ARG A 1 84 ? -2.243 7.880 -15.643 1.00 85.31 84 ARG A C 1
ATOM 664 O O . ARG A 1 84 ? -3.265 8.306 -16.171 1.00 85.31 84 ARG A O 1
ATOM 671 N N . GLU A 1 85 ? -1.396 7.065 -16.266 1.00 85.00 85 GLU A N 1
ATOM 672 C CA . GLU A 1 85 ? -1.615 6.632 -17.646 1.00 85.00 85 GLU A CA 1
ATOM 673 C C . GLU A 1 85 ? -2.864 5.758 -17.756 1.00 85.00 85 GLU A C 1
ATOM 675 O O 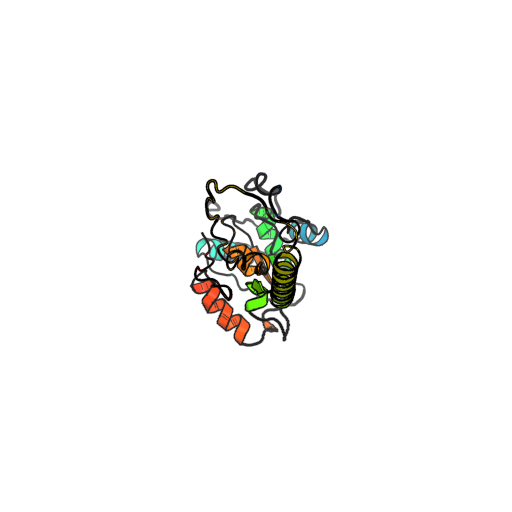. GLU A 1 85 ? -3.689 5.980 -18.635 1.00 85.00 85 GLU A O 1
ATOM 680 N N . LEU A 1 86 ? -3.046 4.850 -16.795 1.00 84.44 86 LEU A N 1
ATOM 681 C CA . LEU A 1 86 ? -4.198 3.955 -16.728 1.00 84.44 86 LEU A CA 1
ATOM 682 C C . LEU A 1 86 ? -5.446 4.602 -16.104 1.00 84.44 86 LEU A C 1
ATOM 684 O O . LEU A 1 86 ? -6.458 3.923 -15.942 1.00 84.44 86 LEU A O 1
ATOM 688 N N . ASN A 1 87 ? -5.374 5.891 -15.750 1.00 82.19 87 ASN A N 1
ATOM 689 C CA . ASN A 1 87 ? -6.437 6.656 -15.095 1.00 82.19 87 ASN A CA 1
ATOM 690 C C . ASN A 1 87 ? -7.035 5.943 -13.871 1.00 82.19 87 ASN A C 1
ATOM 692 O O . ASN A 1 87 ? -8.253 5.858 -13.702 1.00 82.19 87 ASN A O 1
ATOM 696 N N . LEU A 1 88 ? -6.151 5.391 -13.045 1.00 83.38 88 LEU A N 1
ATOM 697 C CA . LEU A 1 88 ? -6.493 4.740 -11.789 1.00 83.38 88 LEU A CA 1
ATOM 698 C C . LEU A 1 88 ? -6.754 5.782 -10.702 1.00 83.38 88 LEU A C 1
ATOM 700 O O . LEU A 1 88 ? -6.398 6.956 -10.830 1.00 83.38 88 LEU A O 1
ATOM 704 N N . LEU A 1 89 ? -7.338 5.330 -9.592 1.00 83.00 89 LEU A N 1
ATOM 705 C CA . LEU A 1 89 ? -7.445 6.168 -8.402 1.00 83.00 89 LEU A CA 1
ATOM 706 C C . LEU A 1 89 ? -6.055 6.597 -7.892 1.00 83.00 89 LEU A C 1
ATOM 708 O O . LEU A 1 89 ? -5.052 5.938 -8.199 1.00 83.00 89 LEU A O 1
ATOM 712 N N . PRO A 1 90 ? -5.988 7.678 -7.089 1.00 85.06 90 PRO A N 1
ATOM 713 C CA . PRO A 1 90 ? -4.740 8.162 -6.516 1.00 85.06 90 PRO A CA 1
ATOM 714 C C . PRO A 1 90 ? -3.907 7.050 -5.872 1.00 85.06 90 PRO A C 1
ATOM 716 O O . PRO A 1 90 ? -4.439 6.170 -5.189 1.00 85.06 90 PRO A O 1
ATOM 719 N N . VAL A 1 91 ? -2.591 7.110 -6.095 1.00 88.56 91 VAL A N 1
ATOM 720 C CA . VAL A 1 91 ? -1.639 6.139 -5.544 1.00 88.56 91 VAL A CA 1
ATOM 721 C C . VAL A 1 91 ? -1.709 6.183 -4.023 1.00 88.56 91 VAL A C 1
ATOM 723 O O . VAL A 1 91 ? -1.470 7.224 -3.412 1.00 88.56 91 VAL A O 1
ATOM 726 N N . LEU A 1 92 ? -1.988 5.038 -3.407 1.00 90.81 92 LEU A N 1
ATOM 727 C CA . LEU A 1 92 ? -1.914 4.903 -1.960 1.00 90.81 92 LEU A CA 1
ATOM 728 C C . LEU A 1 92 ? -0.469 4.636 -1.567 1.00 90.81 92 LEU A C 1
ATOM 730 O O . LEU A 1 92 ? 0.134 3.666 -2.020 1.00 90.81 92 LEU A O 1
ATOM 734 N N . LYS A 1 93 ? 0.093 5.498 -0.728 1.00 92.31 93 LYS A N 1
ATOM 735 C CA . LYS A 1 93 ? 1.464 5.351 -0.249 1.00 92.31 93 LYS A CA 1
ATOM 736 C C . LYS A 1 93 ? 1.498 4.708 1.114 1.00 92.31 93 LYS A C 1
ATOM 738 O O . LYS A 1 93 ? 0.766 5.124 2.007 1.00 92.31 93 LYS A O 1
ATOM 743 N N . TRP A 1 94 ? 2.441 3.800 1.281 1.00 94.00 94 TRP A N 1
ATOM 744 C CA . TRP A 1 94 ? 2.809 3.253 2.569 1.00 94.00 94 TRP A CA 1
ATOM 745 C C . TRP A 1 94 ? 4.337 3.274 2.704 1.00 94.00 94 TRP A C 1
ATOM 747 O O . TRP A 1 94 ? 5.010 2.372 2.203 1.00 94.00 94 TRP A O 1
ATOM 757 N N . PRO A 1 95 ? 4.910 4.347 3.278 1.00 93.81 95 PRO A N 1
ATOM 758 C CA . PRO A 1 95 ? 6.342 4.413 3.536 1.00 93.81 95 PRO A CA 1
ATOM 759 C C . PRO A 1 95 ? 6.701 3.498 4.709 1.00 93.81 95 PRO A C 1
ATOM 761 O O . PRO A 1 95 ? 6.086 3.582 5.773 1.00 93.81 95 PRO A O 1
ATOM 764 N N . ILE A 1 96 ? 7.708 2.653 4.525 1.00 95.56 96 ILE A N 1
ATOM 765 C CA . ILE A 1 96 ? 8.130 1.679 5.526 1.00 95.56 96 ILE A CA 1
ATOM 766 C C . ILE A 1 96 ? 9.371 2.162 6.275 1.00 95.56 96 ILE A C 1
ATOM 768 O O . ILE A 1 96 ? 10.317 2.709 5.714 1.00 95.56 96 ILE A O 1
ATOM 772 N N . ASN A 1 97 ? 9.365 1.941 7.584 1.00 95.62 97 ASN A N 1
ATOM 773 C CA . ASN A 1 97 ? 10.512 2.124 8.460 1.00 95.62 97 ASN A CA 1
ATOM 774 C C . ASN A 1 97 ? 10.631 0.937 9.434 1.00 95.62 97 ASN A C 1
ATOM 776 O O . ASN A 1 97 ? 9.794 0.038 9.435 1.00 95.62 97 ASN A O 1
ATOM 780 N N . SER A 1 98 ? 11.641 0.958 10.306 1.00 94.56 98 SER A N 1
ATOM 781 C CA . SER A 1 98 ? 11.917 -0.129 11.262 1.00 94.56 98 SER A CA 1
ATOM 782 C C . SER A 1 98 ? 10.857 -0.328 12.352 1.00 94.56 98 SER A C 1
ATOM 784 O O . SER A 1 98 ? 10.957 -1.252 13.151 1.00 94.56 98 SER A O 1
ATOM 786 N N . ARG A 1 99 ? 9.857 0.553 12.438 1.00 94.38 99 ARG A N 1
ATOM 787 C CA . ARG A 1 99 ? 8.716 0.442 13.357 1.00 94.38 99 ARG A CA 1
ATOM 788 C C . ARG A 1 99 ? 7.395 0.212 12.632 1.00 94.38 99 ARG A C 1
ATOM 790 O O . ARG A 1 99 ? 6.370 0.103 13.301 1.00 94.38 99 ARG A O 1
ATOM 797 N N . SER A 1 100 ? 7.399 0.188 11.300 1.00 94.81 100 SER A N 1
ATOM 798 C CA . SER A 1 100 ? 6.196 -0.085 10.520 1.00 94.81 100 SER A CA 1
ATOM 799 C C . SER A 1 100 ? 5.719 -1.505 10.791 1.00 94.81 100 SER A C 1
ATOM 801 O O . SER A 1 100 ? 6.521 -2.426 10.912 1.00 94.81 100 SER A O 1
ATOM 803 N N . THR A 1 101 ? 4.404 -1.681 10.862 1.00 94.81 101 THR A N 1
ATOM 804 C CA . THR A 1 101 ? 3.774 -2.984 11.118 1.00 94.81 101 THR A CA 1
ATOM 805 C C . THR A 1 101 ? 2.780 -3.304 10.017 1.00 94.81 101 THR A C 1
ATOM 807 O O . THR A 1 101 ? 2.200 -2.396 9.426 1.00 94.81 101 THR A O 1
ATOM 810 N N . LEU A 1 102 ? 2.510 -4.589 9.763 1.00 93.75 102 LEU A N 1
ATOM 811 C CA . LEU A 1 102 ? 1.493 -4.974 8.776 1.00 93.75 102 LEU A CA 1
ATOM 812 C C . LEU A 1 102 ? 0.130 -4.342 9.094 1.00 93.75 102 LEU A C 1
ATOM 814 O O . LEU A 1 102 ? -0.610 -3.964 8.188 1.00 93.75 102 LEU A O 1
ATOM 818 N N . GLN A 1 103 ? -0.187 -4.228 10.386 1.00 92.56 103 GLN A N 1
ATOM 819 C CA . GLN A 1 103 ? -1.440 -3.657 10.853 1.00 92.56 103 GLN A CA 1
ATOM 820 C C . GLN A 1 103 ? -1.626 -2.224 10.342 1.00 92.56 103 GLN A C 1
ATOM 822 O O . GLN A 1 103 ? -2.664 -1.960 9.757 1.00 92.56 103 GLN A O 1
ATOM 827 N N . GLU A 1 104 ? -0.617 -1.352 10.435 1.00 91.94 104 GLU A N 1
ATOM 828 C CA . GLU A 1 104 ? -0.659 0.020 9.886 1.00 91.94 104 GLU A CA 1
ATOM 829 C C . GLU A 1 104 ? -1.041 0.048 8.393 1.00 91.94 104 GLU A C 1
ATOM 831 O O . GLU A 1 104 ? -1.833 0.881 7.951 1.00 91.94 104 GLU A O 1
ATOM 836 N N . GLY A 1 105 ? -0.529 -0.906 7.609 1.00 91.50 105 GLY A N 1
ATOM 837 C CA . GLY A 1 105 ? -0.880 -1.043 6.196 1.00 91.50 105 GLY A CA 1
ATOM 838 C C . GLY A 1 105 ? -2.339 -1.450 5.966 1.00 91.50 105 GLY A C 1
ATOM 839 O O . GLY A 1 105 ? -2.958 -1.022 4.989 1.00 91.50 105 GLY A O 1
ATOM 840 N N . LEU A 1 106 ? -2.908 -2.268 6.853 1.00 92.25 106 LEU A N 1
ATOM 841 C CA . LEU A 1 106 ? -4.252 -2.834 6.722 1.00 92.25 106 LEU A CA 1
ATOM 842 C C . LEU A 1 106 ? -5.320 -1.965 7.400 1.00 92.25 106 LEU A C 1
ATOM 844 O O . LEU A 1 106 ? -6.267 -1.521 6.750 1.00 92.25 106 LEU A O 1
ATOM 848 N N . TYR A 1 107 ? -5.191 -1.721 8.700 1.00 91.31 107 TYR A N 1
ATOM 849 C CA . TYR A 1 107 ? -6.123 -0.933 9.494 1.00 91.31 107 TYR A CA 1
ATOM 850 C C . TYR A 1 107 ? -5.502 -0.440 10.806 1.00 91.31 107 TYR A C 1
ATOM 852 O O . TYR A 1 107 ? -4.747 -1.138 11.477 1.00 91.31 107 TYR A O 1
ATOM 860 N N . GLU A 1 108 ? -5.946 0.723 11.251 1.00 88.75 108 GLU A N 1
ATOM 861 C CA . GLU A 1 108 ? -5.742 1.223 12.600 1.00 88.75 108 GLU A CA 1
ATOM 862 C C . GLU A 1 108 ? -7.037 1.104 13.395 1.00 88.75 108 GLU A C 1
ATOM 864 O O . GLU A 1 108 ? -8.141 1.239 12.860 1.00 88.75 108 GLU A O 1
ATOM 869 N N . TYR A 1 109 ? -6.896 0.834 14.688 1.00 88.44 109 TYR A N 1
ATOM 870 C CA . TYR A 1 109 ? -8.022 0.687 15.591 1.00 88.44 109 TYR A CA 1
ATOM 871 C C . TYR A 1 109 ? -7.861 1.606 16.803 1.00 88.44 109 TYR A C 1
ATOM 873 O O . TYR A 1 109 ? -6.955 1.424 17.620 1.00 88.44 109 TYR A O 1
ATOM 881 N N . ASP A 1 110 ? -8.761 2.581 16.937 1.00 88.19 110 ASP A N 1
ATOM 882 C CA . ASP A 1 110 ? -8.753 3.540 18.041 1.00 88.19 110 ASP A CA 1
ATOM 883 C C . ASP A 1 110 ? -9.483 2.976 19.270 1.00 88.19 110 ASP A C 1
ATOM 885 O O . ASP A 1 110 ? -10.663 3.234 19.542 1.00 88.19 110 ASP A O 1
ATOM 889 N N . ALA A 1 111 ? -8.745 2.187 20.050 1.00 86.25 111 ALA A N 1
ATOM 890 C CA . ALA A 1 111 ? -9.232 1.638 21.311 1.00 86.25 111 ALA A CA 1
ATOM 891 C C . ALA A 1 111 ? -9.566 2.726 22.352 1.00 86.25 111 ALA A C 1
ATOM 893 O O . ALA A 1 111 ? -10.429 2.507 23.209 1.00 86.25 111 ALA A O 1
ATOM 894 N N . ILE A 1 112 ? -8.901 3.887 22.294 1.00 88.75 112 ILE A N 1
ATOM 895 C CA . ILE A 1 112 ? -9.053 4.969 23.276 1.00 88.75 112 ILE A CA 1
ATOM 896 C C . ILE A 1 112 ? -10.371 5.699 23.042 1.00 88.75 112 ILE A C 1
ATOM 898 O O . ILE A 1 112 ? -11.137 5.888 23.992 1.00 88.75 112 ILE A O 1
ATOM 902 N N . ALA A 1 113 ? -10.664 6.071 21.793 1.00 85.44 113 ALA A N 1
ATOM 903 C CA . ALA A 1 113 ? -11.947 6.660 21.432 1.00 85.44 113 ALA A CA 1
ATOM 904 C C . ALA A 1 113 ? -13.100 5.725 21.810 1.00 85.44 113 ALA A C 1
ATOM 906 O O . ALA A 1 113 ? -14.048 6.176 22.453 1.00 85.44 113 ALA A O 1
ATOM 907 N N . ARG A 1 114 ? -12.972 4.417 21.542 1.00 85.94 114 ARG A N 1
ATOM 908 C CA . ARG A 1 114 ? -13.987 3.437 21.955 1.00 85.94 114 ARG A CA 1
ATOM 909 C C . ARG A 1 114 ? -14.186 3.403 23.467 1.00 85.94 114 ARG A C 1
ATOM 911 O O . ARG A 1 114 ? -15.323 3.384 23.934 1.00 85.94 114 ARG A O 1
ATOM 918 N N . LEU A 1 115 ? -13.103 3.379 24.245 1.00 87.19 115 LEU A N 1
ATOM 919 C CA . LEU A 1 115 ? -13.197 3.344 25.706 1.00 87.19 115 LEU A CA 1
ATOM 920 C C . LEU A 1 115 ? -13.844 4.620 26.263 1.00 87.19 115 LEU A C 1
ATOM 922 O O . LEU A 1 115 ? -14.668 4.550 27.177 1.00 87.19 115 LEU A O 1
ATOM 926 N N . ARG A 1 116 ? -13.486 5.785 25.713 1.00 88.12 116 ARG A N 1
ATOM 927 C CA . ARG A 1 116 ? -14.067 7.077 26.098 1.00 88.12 116 ARG A CA 1
ATOM 928 C C . ARG A 1 116 ? -15.568 7.107 25.829 1.00 88.12 116 ARG A C 1
ATOM 930 O O . ARG A 1 116 ? -16.328 7.483 26.719 1.00 88.12 116 ARG A O 1
ATOM 937 N N . ASP A 1 117 ? -15.984 6.694 24.639 1.00 87.56 117 ASP A N 1
ATOM 938 C CA . ASP A 1 117 ? -17.392 6.704 24.249 1.00 87.56 117 ASP A CA 1
ATOM 939 C C . ASP A 1 117 ? -18.201 5.710 25.107 1.00 87.56 117 ASP A C 1
ATOM 941 O O . ASP A 1 117 ? -19.248 6.074 25.641 1.00 87.56 117 ASP A O 1
ATOM 945 N N . ALA A 1 118 ? -17.652 4.520 25.390 1.00 85.94 118 ALA A N 1
ATOM 946 C CA . ALA A 1 118 ? -18.264 3.551 26.306 1.00 85.94 118 ALA A CA 1
ATOM 947 C C . ALA A 1 118 ? -18.432 4.094 27.743 1.00 85.94 118 ALA A C 1
ATOM 949 O O . ALA A 1 118 ? -19.426 3.810 28.418 1.00 85.94 118 ALA A O 1
ATOM 950 N N . ASN A 1 119 ? -17.477 4.896 28.228 1.00 87.94 119 ASN A N 1
ATOM 951 C CA . ASN A 1 119 ? -17.582 5.551 29.534 1.00 87.94 119 ASN A CA 1
ATOM 952 C C . ASN A 1 119 ? -18.649 6.659 29.543 1.00 87.94 119 ASN A C 1
ATOM 954 O O . ASN A 1 119 ? -19.391 6.776 30.521 1.00 87.94 119 ASN A O 1
ATOM 958 N N . LEU A 1 120 ? -18.752 7.449 28.469 1.00 87.25 120 LEU A N 1
ATOM 959 C CA . LEU A 1 120 ? -19.775 8.493 28.326 1.00 87.25 120 LEU A CA 1
ATOM 960 C C . LEU A 1 120 ? -21.188 7.899 28.307 1.00 87.25 120 LEU A C 1
ATOM 962 O O . LEU A 1 120 ? -22.057 8.385 29.032 1.00 87.25 120 LEU A O 1
ATOM 966 N N . GLU A 1 121 ? -21.402 6.818 27.556 1.00 84.88 121 GLU A N 1
ATOM 967 C CA . GLU A 1 121 ? -22.683 6.098 27.528 1.00 84.88 121 GLU A CA 1
ATOM 968 C C . GLU A 1 121 ? -23.074 5.580 28.919 1.00 84.88 121 GLU A C 1
ATOM 970 O O . GLU A 1 121 ? -24.220 5.732 29.353 1.00 84.88 121 GLU A O 1
ATOM 975 N N . ARG A 1 122 ? -22.110 5.024 29.667 1.00 85.50 122 ARG A N 1
ATOM 976 C CA . ARG A 1 122 ? -22.344 4.535 31.034 1.00 85.50 122 ARG A CA 1
ATOM 977 C C . ARG A 1 122 ? -22.761 5.660 31.988 1.00 85.50 122 ARG A C 1
ATOM 979 O O . ARG A 1 122 ? -23.651 5.447 32.809 1.00 85.50 122 ARG A O 1
ATOM 986 N N . LEU A 1 123 ? -22.145 6.839 31.887 1.00 86.56 123 LEU A N 1
ATOM 987 C CA . LEU A 1 123 ? -22.490 8.009 32.707 1.00 86.56 123 LEU A CA 1
ATOM 988 C C . LEU A 1 123 ? -23.876 8.570 32.357 1.00 86.56 123 LEU A C 1
ATOM 990 O O . LEU A 1 123 ? -24.647 8.918 33.252 1.00 86.56 123 LEU A O 1
ATOM 994 N N . GLN A 1 124 ? -24.227 8.612 31.070 1.00 83.94 124 GLN A N 1
ATOM 995 C CA . GLN A 1 124 ? -25.552 9.049 30.617 1.00 83.94 124 GLN A CA 1
ATOM 996 C C . GLN A 1 124 ? -26.655 8.108 31.116 1.00 83.94 124 GLN A C 1
ATOM 998 O O . GLN A 1 124 ? -27.650 8.576 31.671 1.00 83.94 124 GLN A O 1
ATOM 1003 N N . ALA A 1 125 ? -26.439 6.791 31.032 1.00 82.94 125 ALA A N 1
ATOM 1004 C CA . ALA A 1 125 ? -27.375 5.795 31.557 1.00 82.94 125 ALA A CA 1
ATOM 1005 C C . ALA A 1 125 ? -27.597 5.925 33.079 1.00 82.94 125 ALA A C 1
ATOM 1007 O O . ALA A 1 125 ? -28.693 5.662 33.577 1.00 82.94 125 ALA A O 1
ATOM 1008 N N . GLN A 1 126 ? -26.578 6.357 33.831 1.00 79.50 126 GLN A N 1
ATOM 1009 C CA . GLN A 1 126 ? -26.705 6.624 35.268 1.00 79.50 126 GLN A CA 1
ATOM 1010 C C . GLN A 1 126 ? -27.484 7.918 35.559 1.00 79.50 126 GLN A C 1
ATOM 1012 O O . GLN A 1 126 ? -28.270 7.956 36.508 1.00 79.50 126 GLN A O 1
ATOM 1017 N N . SER A 1 127 ? -27.315 8.958 34.737 1.00 74.69 127 SER A N 1
ATOM 1018 C CA . SER A 1 127 ? -28.043 10.229 34.870 1.00 74.69 127 SER A CA 1
ATOM 1019 C C . SER A 1 127 ? -29.538 10.081 34.544 1.00 74.69 127 SER A C 1
ATOM 1021 O O . SER A 1 127 ? -30.383 10.553 35.307 1.00 74.69 127 SER A O 1
ATOM 1023 N N . GLU A 1 128 ? -29.882 9.327 33.489 1.00 68.50 128 GLU A N 1
ATOM 1024 C CA . GLU A 1 128 ? -31.277 8.999 33.133 1.00 68.50 128 GLU A CA 1
ATOM 1025 C C . GLU A 1 128 ? -32.002 8.259 34.272 1.00 68.50 128 GLU A C 1
ATOM 1027 O O . GLU A 1 128 ? -33.148 8.575 34.593 1.00 68.50 128 GLU A O 1
ATOM 1032 N N . ASN A 1 129 ? -31.320 7.329 34.950 1.00 62.25 129 ASN A N 1
ATOM 1033 C CA . ASN A 1 129 ? -31.894 6.597 36.083 1.00 62.25 129 ASN A CA 1
ATOM 1034 C C . ASN A 1 129 ? -32.042 7.442 37.363 1.00 62.25 129 ASN A C 1
ATOM 1036 O O . ASN A 1 129 ? -32.784 7.051 38.265 1.00 62.25 129 ASN A O 1
ATOM 1040 N N . SER A 1 130 ? -31.364 8.591 37.454 1.00 62.47 130 SER A N 1
ATOM 1041 C CA . SER A 1 130 ? -31.354 9.447 38.650 1.00 62.47 130 SER A CA 1
ATOM 1042 C C . SER A 1 130 ? -32.379 10.592 38.592 1.00 62.47 130 SER A C 1
ATOM 1044 O O . SER A 1 130 ? -32.767 11.109 39.637 1.00 62.47 130 SER A O 1
ATOM 1046 N N . GLY A 1 131 ? -32.862 10.968 37.399 1.00 55.91 131 GLY A N 1
ATOM 1047 C CA . GLY A 1 131 ? -33.811 12.078 37.182 1.00 55.91 131 GLY A CA 1
ATOM 1048 C C . GLY A 1 131 ? -35.308 11.717 37.207 1.00 55.91 131 GLY A C 1
ATOM 1049 O O . GLY A 1 131 ? -36.146 12.592 37.020 1.00 55.91 131 GLY A O 1
ATOM 1050 N N . GLY A 1 132 ? -35.670 10.448 37.430 1.00 52.75 132 GLY A N 1
ATOM 1051 C CA . GLY A 1 132 ? -37.040 9.925 37.282 1.00 52.75 132 GLY A CA 1
ATOM 1052 C C . GLY A 1 132 ? -37.808 9.641 38.580 1.00 52.75 132 GLY A C 1
ATOM 1053 O O . GLY A 1 132 ? -38.565 8.673 38.632 1.00 52.75 132 GLY A O 1
ATOM 1054 N N . LYS A 1 133 ? -37.622 10.429 39.646 1.00 52.47 133 LYS A N 1
ATOM 1055 C CA . LYS A 1 133 ? -38.468 10.367 40.857 1.00 52.47 133 LYS A CA 1
ATOM 1056 C C . LYS A 1 133 ? -39.141 11.712 41.116 1.00 52.47 133 LYS A C 1
ATOM 1058 O O . LYS A 1 133 ? -38.780 12.429 42.043 1.00 52.47 133 LYS A O 1
ATOM 1063 N N . SER A 1 134 ? -40.138 12.059 40.310 1.00 46.41 134 SER A N 1
ATOM 1064 C CA . SER A 1 134 ? -41.152 13.047 40.689 1.00 46.41 134 SER A CA 1
ATOM 1065 C C . SER A 1 134 ? -42.467 12.745 39.976 1.00 46.41 134 SER A C 1
ATOM 1067 O O . SER A 1 134 ? -42.618 12.960 38.782 1.00 46.41 134 SER A O 1
ATOM 1069 N N . ASP A 1 135 ? -43.388 12.278 40.802 1.00 48.78 135 ASP A N 1
ATOM 1070 C CA . ASP A 1 135 ? -44.834 12.389 40.706 1.00 48.78 135 ASP A CA 1
ATOM 1071 C C . ASP A 1 135 ? -45.666 11.349 39.932 1.00 48.78 135 ASP A C 1
ATOM 1073 O O . ASP A 1 135 ? -45.423 10.914 38.809 1.00 48.78 135 ASP A O 1
ATOM 1077 N N . SER A 1 136 ? -46.678 10.936 40.676 1.00 49.53 136 SER A N 1
ATOM 1078 C CA . SER A 1 136 ? -47.703 9.943 40.458 1.00 49.53 136 SER A CA 1
ATOM 1079 C C . SER A 1 136 ? -48.740 10.381 39.423 1.00 49.53 136 SER A C 1
ATOM 1081 O O . SER A 1 136 ? -49.243 11.497 39.472 1.00 49.53 136 SER A O 1
ATOM 1083 N N . GLY A 1 137 ? -49.159 9.467 38.538 1.00 42.28 137 GLY A N 1
ATOM 1084 C CA . GLY A 1 137 ? -50.435 9.643 37.837 1.00 42.28 137 GLY A CA 1
ATOM 1085 C C . GLY A 1 137 ? -50.557 9.085 36.423 1.00 42.28 137 GLY A C 1
ATOM 1086 O O . GLY A 1 137 ? -50.555 9.835 35.461 1.00 42.28 137 GLY A O 1
ATOM 1087 N N . ARG A 1 138 ? -50.904 7.794 36.349 1.00 39.69 138 ARG A N 1
ATOM 1088 C CA . ARG A 1 138 ? -51.886 7.217 35.406 1.00 39.69 138 ARG A CA 1
ATOM 1089 C C . ARG A 1 138 ? -51.494 6.967 33.929 1.00 39.69 138 ARG A C 1
ATOM 1091 O O . ARG A 1 138 ? -51.141 7.850 33.167 1.00 39.69 138 ARG A O 1
ATOM 1098 N N . LYS A 1 139 ? -51.877 5.740 33.542 1.00 38.22 139 LYS A N 1
ATOM 1099 C CA . LYS A 1 139 ? -52.222 5.177 32.219 1.00 38.22 139 LYS A CA 1
ATOM 1100 C C . LYS A 1 139 ? -51.103 4.578 31.356 1.00 38.22 139 LYS A C 1
ATOM 1102 O O . LYS A 1 139 ? -50.351 5.247 30.665 1.00 38.22 139 LYS A O 1
ATOM 1107 N N . GLN A 1 140 ? -51.148 3.244 31.345 1.00 50.69 140 GLN A N 1
ATOM 1108 C CA . GLN A 1 140 ? -50.674 2.348 30.298 1.00 50.69 140 GLN A CA 1
ATOM 1109 C C . GLN A 1 140 ? -51.222 2.757 28.923 1.00 50.69 140 GLN A C 1
ATOM 1111 O O . GLN A 1 140 ? -52.438 2.869 28.783 1.00 50.69 140 GLN A O 1
ATOM 1116 N N . THR A 1 141 ? -50.345 2.831 27.921 1.00 35.00 141 THR A N 1
ATOM 1117 C CA . THR A 1 141 ? -50.593 2.317 26.563 1.00 35.00 141 THR A CA 1
ATOM 1118 C C . THR A 1 141 ? -49.261 2.035 25.865 1.00 35.00 141 THR A C 1
ATOM 1120 O O . THR A 1 141 ? -48.468 2.946 25.656 1.00 35.00 141 THR A O 1
ATOM 1123 N N . GLY A 1 142 ? -49.049 0.770 25.484 1.00 36.41 142 GLY A N 1
ATOM 1124 C CA . GLY A 1 142 ? -48.316 0.388 24.273 1.00 36.41 142 GLY A CA 1
ATOM 1125 C C . GLY A 1 142 ? -46.835 0.749 24.192 1.00 36.41 142 GLY A C 1
ATOM 1126 O O . GLY A 1 142 ? -46.422 1.406 23.243 1.00 36.41 142 GLY A O 1
ATOM 1127 N N . GLY A 1 143 ? -46.022 0.271 25.134 1.00 34.44 143 GLY A N 1
ATOM 1128 C CA . GLY A 1 143 ? -44.573 0.251 24.956 1.00 34.44 143 GLY A CA 1
ATOM 1129 C C . GLY A 1 143 ? -44.195 -0.753 23.870 1.00 34.44 143 GLY A C 1
ATOM 1130 O O . GLY A 1 143 ? -43.985 -1.928 24.164 1.00 34.44 143 GLY A O 1
ATOM 1131 N N . SER A 1 144 ? -44.086 -0.300 22.619 1.00 36.69 144 SER A N 1
ATOM 1132 C CA . SER A 1 144 ? -43.215 -0.953 21.646 1.00 36.69 144 SER A CA 1
ATOM 1133 C C . SER A 1 144 ? -41.813 -0.869 22.232 1.00 36.69 144 SER A C 1
ATOM 1135 O O . SER A 1 144 ? -41.155 0.170 22.129 1.00 36.69 144 SER A O 1
ATOM 1137 N N . GLY A 1 145 ? -41.416 -1.922 22.948 1.00 38.69 145 GLY A N 1
ATOM 1138 C CA . GLY A 1 145 ? -40.074 -2.110 23.458 1.00 38.69 145 GLY A CA 1
ATOM 1139 C C . GLY A 1 145 ? -39.131 -2.041 22.276 1.00 38.69 145 GLY A C 1
ATOM 1140 O O . GLY A 1 145 ? -38.885 -3.035 21.603 1.00 38.69 145 GLY A O 1
ATOM 1141 N N . LYS A 1 146 ? -38.641 -0.834 21.993 1.00 46.31 146 LYS A N 1
ATOM 1142 C CA . LYS A 1 146 ? -37.484 -0.623 21.149 1.00 46.31 146 LYS A CA 1
ATOM 1143 C C . LYS A 1 146 ? -36.368 -1.231 21.970 1.00 46.31 146 LYS A C 1
ATOM 1145 O O . LYS A 1 146 ? -35.853 -0.591 22.884 1.00 46.31 146 LYS A O 1
ATOM 1150 N N . GLN A 1 147 ? -36.150 -2.526 21.751 1.00 43.22 147 GLN A N 1
ATOM 1151 C CA . GLN A 1 147 ? -35.015 -3.278 22.240 1.00 43.22 147 GLN A CA 1
ATOM 1152 C C . GLN A 1 147 ? -33.831 -2.324 22.072 1.00 43.22 147 GLN A C 1
ATOM 1154 O O . GLN A 1 147 ? -33.457 -2.000 20.947 1.00 43.22 147 GLN A O 1
ATOM 1159 N N . ARG A 1 148 ? -33.325 -1.752 23.172 1.00 43.09 148 ARG A N 1
ATOM 1160 C CA . ARG A 1 148 ? -32.016 -1.099 23.180 1.00 43.09 148 ARG A CA 1
ATOM 1161 C C . ARG A 1 148 ? -31.054 -2.273 23.012 1.00 43.09 148 ARG A C 1
ATOM 1163 O O . ARG A 1 148 ? -30.524 -2.791 23.990 1.00 43.09 148 ARG A O 1
ATOM 1170 N N . THR A 1 149 ? -30.948 -2.791 21.786 1.00 39.75 149 THR A N 1
ATOM 1171 C CA . THR A 1 149 ? -29.806 -3.584 21.361 1.00 39.75 149 THR A CA 1
ATOM 1172 C C . THR A 1 149 ? -28.612 -2.725 21.726 1.00 39.75 149 THR A C 1
ATOM 1174 O O . THR A 1 149 ? -28.501 -1.577 21.297 1.00 39.75 149 THR A O 1
ATOM 1177 N N . LEU A 1 150 ? -27.806 -3.232 22.653 1.00 40.47 150 LEU A N 1
ATOM 1178 C CA . LEU A 1 150 ? -26.532 -2.639 23.026 1.00 40.47 150 LEU A CA 1
ATOM 1179 C C . LEU A 1 150 ? -25.812 -2.266 21.720 1.00 40.47 150 LEU A C 1
ATOM 1181 O O . LEU A 1 150 ? -25.730 -3.135 20.849 1.00 40.47 150 LEU A O 1
ATOM 1185 N N . PRO A 1 151 ? -25.297 -1.039 21.534 1.00 45.62 151 PRO A N 1
ATOM 1186 C CA . PRO A 1 151 ? -24.502 -0.717 20.362 1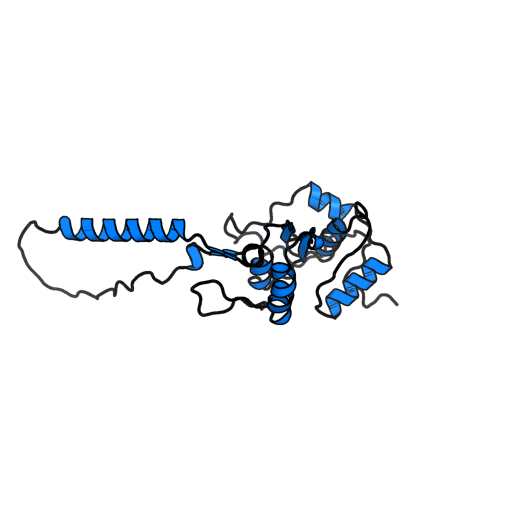.00 45.62 151 PRO A CA 1
ATOM 1187 C C . PRO A 1 151 ? -23.106 -1.340 20.522 1.00 45.62 151 PRO A C 1
ATOM 1189 O O . PRO A 1 151 ? -22.086 -0.669 20.573 1.00 45.62 151 PRO A O 1
ATOM 1192 N N . SER A 1 152 ? -23.045 -2.671 20.535 1.00 51.56 152 SER A N 1
ATOM 1193 C CA . SER A 1 152 ? -21.895 -3.417 20.023 1.00 51.56 152 SER A CA 1
ATOM 1194 C C . SER A 1 152 ? -21.736 -3.240 18.500 1.00 51.56 152 SER A C 1
ATOM 1196 O O . SER A 1 152 ? -20.834 -3.823 17.911 1.00 51.56 152 SER A O 1
ATOM 1198 N N . GLU A 1 153 ? -22.615 -2.462 17.858 1.00 54.19 153 GLU A N 1
ATOM 1199 C CA . GLU A 1 153 ? -22.914 -2.508 16.426 1.00 54.19 153 GLU A CA 1
ATOM 1200 C C . GLU A 1 153 ? -22.171 -1.508 15.531 1.00 54.19 153 GLU A C 1
ATOM 1202 O O . GLU A 1 153 ? -22.469 -1.452 14.345 1.00 54.19 153 GLU A O 1
ATOM 1207 N N . ASP A 1 154 ? -21.170 -0.763 16.011 1.00 67.31 154 ASP A N 1
ATOM 1208 C CA . ASP A 1 154 ? -20.393 0.088 15.092 1.00 67.31 154 ASP A CA 1
ATOM 1209 C C . ASP A 1 154 ? -18.905 0.185 15.454 1.00 67.31 154 ASP A C 1
ATOM 1211 O O . ASP A 1 154 ? -18.316 1.263 15.510 1.00 67.31 154 ASP A O 1
ATOM 1215 N N . ILE A 1 155 ? -18.265 -0.973 15.689 1.00 71.88 155 ILE A N 1
ATOM 1216 C CA . ILE A 1 155 ? -16.794 -1.079 15.830 1.00 71.88 155 ILE A CA 1
ATOM 1217 C C . ILE A 1 155 ? -16.088 -0.414 14.630 1.00 71.88 155 ILE A C 1
ATOM 1219 O O . ILE A 1 155 ? -14.994 0.127 14.780 1.00 71.88 155 ILE A O 1
ATOM 1223 N N . GLY A 1 156 ? -16.754 -0.372 13.468 1.00 75.38 156 GLY A N 1
ATOM 1224 C CA . GLY A 1 156 ? -16.310 0.340 12.269 1.00 75.38 156 GLY A CA 1
ATOM 1225 C C . GLY A 1 156 ? -16.016 1.824 12.475 1.00 75.38 156 GLY A C 1
ATOM 1226 O O . GLY A 1 156 ? -15.142 2.344 11.792 1.00 75.38 156 GLY A O 1
ATOM 1227 N N . ARG A 1 157 ? -16.642 2.501 13.448 1.00 81.44 157 ARG A N 1
ATOM 1228 C CA . ARG A 1 157 ? -16.349 3.918 13.755 1.00 81.44 157 ARG A CA 1
ATOM 1229 C C . ARG A 1 157 ? -14.953 4.151 14.307 1.00 81.44 157 ARG A C 1
ATOM 1231 O O . ARG A 1 157 ? -14.434 5.255 14.195 1.00 81.44 157 ARG A O 1
ATOM 1238 N N . TYR A 1 158 ? -14.377 3.124 14.917 1.00 84.06 158 TYR A N 1
ATOM 1239 C CA . TYR A 1 158 ? -13.041 3.165 15.499 1.00 84.06 158 TYR A CA 1
ATOM 1240 C C . TYR A 1 158 ? -12.006 2.515 14.584 1.00 84.06 158 TYR A C 1
ATOM 1242 O O . TYR A 1 158 ? -10.850 2.394 14.976 1.00 84.06 158 TYR A O 1
ATOM 1250 N N . LEU A 1 159 ? -12.423 2.063 13.397 1.00 85.00 159 LEU A N 1
ATOM 1251 C CA . LEU A 1 159 ? -11.563 1.430 12.415 1.00 85.00 159 LEU A CA 1
ATOM 1252 C C . LEU A 1 159 ? -11.245 2.415 11.288 1.00 85.00 159 LEU A C 1
ATOM 1254 O O . LEU A 1 159 ? -12.135 2.830 10.544 1.00 85.00 159 LEU A O 1
ATOM 1258 N N . THR A 1 160 ? -9.965 2.702 11.098 1.00 86.94 160 THR A N 1
ATOM 1259 C CA . THR A 1 160 ? -9.475 3.449 9.936 1.00 86.94 160 THR A CA 1
ATOM 1260 C C . THR A 1 160 ? -8.695 2.491 9.052 1.00 86.94 160 THR A C 1
ATOM 1262 O O . THR A 1 160 ? -7.828 1.779 9.538 1.00 86.94 160 THR A O 1
ATOM 1265 N N . LEU A 1 161 ? -8.995 2.427 7.754 1.00 88.31 161 LEU A N 1
ATOM 1266 C CA . LEU A 1 161 ? -8.250 1.553 6.845 1.00 88.31 161 LEU A CA 1
ATOM 1267 C C . LEU A 1 161 ? -6.916 2.186 6.454 1.00 88.31 161 LEU A C 1
ATOM 1269 O O . LEU A 1 161 ? -6.871 3.355 6.071 1.00 88.31 161 LEU A O 1
ATOM 1273 N N . GLY A 1 162 ? -5.856 1.382 6.488 1.00 90.25 162 GLY A N 1
ATOM 1274 C CA . GLY A 1 162 ? -4.548 1.760 5.968 1.00 90.25 162 GLY A CA 1
ATOM 1275 C C . GLY A 1 162 ? -4.504 1.733 4.433 1.00 90.25 162 GLY A C 1
ATOM 1276 O O . GLY A 1 162 ? -5.513 1.434 3.777 1.00 90.25 162 GLY A O 1
ATOM 1277 N N . PRO A 1 163 ? -3.345 2.028 3.821 1.00 91.94 163 PRO A N 1
ATOM 1278 C CA . PRO A 1 163 ? -3.169 2.025 2.367 1.00 91.94 163 PRO A CA 1
ATOM 1279 C C . PRO A 1 163 ? -3.559 0.694 1.704 1.00 91.94 163 PRO A C 1
ATOM 1281 O O . PRO A 1 163 ? -4.314 0.670 0.732 1.00 91.94 163 PRO A O 1
ATOM 1284 N N . LEU A 1 164 ? -3.101 -0.433 2.248 1.00 91.38 164 LEU A N 1
ATOM 1285 C CA . LEU A 1 164 ? -3.404 -1.755 1.705 1.00 91.38 164 LEU A CA 1
ATOM 1286 C C . LEU A 1 164 ? -4.859 -2.153 1.982 1.00 91.38 164 LEU A C 1
ATOM 1288 O O . LEU A 1 164 ? -5.553 -2.608 1.075 1.00 91.38 164 LEU A O 1
ATOM 1292 N N . GLY A 1 165 ? -5.358 -1.913 3.197 1.00 90.31 165 GLY A N 1
ATOM 1293 C CA . GLY A 1 165 ? -6.748 -2.237 3.530 1.00 90.31 165 GLY A CA 1
ATOM 1294 C C . GLY A 1 165 ? -7.764 -1.417 2.735 1.00 90.31 165 GLY A C 1
ATOM 1295 O O . GLY A 1 165 ? -8.804 -1.935 2.333 1.00 90.31 165 GLY A O 1
ATOM 1296 N N . THR A 1 166 ? -7.444 -0.158 2.426 1.00 87.38 166 THR A N 1
ATOM 1297 C CA . THR A 1 166 ? -8.260 0.686 1.544 1.00 87.38 166 THR A CA 1
ATOM 1298 C C . THR A 1 166 ? -8.304 0.125 0.128 1.00 87.38 166 THR A C 1
ATOM 1300 O O . THR A 1 166 ? -9.371 0.129 -0.483 1.00 87.38 166 THR A O 1
ATOM 1303 N N . ALA A 1 167 ? -7.174 -0.368 -0.389 1.00 87.50 167 ALA A N 1
ATOM 1304 C CA . ALA A 1 167 ? -7.130 -1.011 -1.698 1.00 87.50 167 ALA A CA 1
ATOM 1305 C C . ALA A 1 167 ? -7.923 -2.318 -1.745 1.00 87.50 167 ALA A C 1
ATOM 1307 O O . ALA A 1 167 ? -8.479 -2.634 -2.788 1.00 87.50 167 ALA A O 1
ATOM 1308 N N . PHE A 1 168 ? -8.017 -3.048 -0.633 1.00 86.00 168 PHE A N 1
ATOM 1309 C CA . PHE A 1 168 ? -8.835 -4.261 -0.573 1.00 86.00 168 PHE A CA 1
ATOM 1310 C C . PHE A 1 168 ? -10.328 -3.956 -0.462 1.00 86.00 168 PHE A C 1
ATOM 1312 O O . PHE A 1 168 ? -11.147 -4.695 -0.989 1.00 86.00 168 PHE A O 1
ATOM 1319 N N . ALA A 1 169 ? -10.692 -2.868 0.213 1.00 83.56 169 ALA A N 1
ATOM 1320 C CA . ALA A 1 169 ? -12.088 -2.511 0.445 1.00 83.56 169 ALA A CA 1
ATOM 1321 C C . ALA A 1 169 ? -12.779 -1.805 -0.738 1.00 83.56 169 ALA A C 1
ATOM 1323 O O . ALA A 1 169 ? -13.993 -1.613 -0.681 1.00 83.56 169 ALA A O 1
ATOM 1324 N N . ASP A 1 170 ? -12.040 -1.354 -1.754 1.00 79.44 170 ASP A N 1
ATOM 1325 C CA . ASP A 1 170 ? -12.593 -0.692 -2.941 1.00 79.44 170 ASP A CA 1
ATOM 1326 C C . ASP A 1 170 ? -12.458 -1.603 -4.167 1.00 79.44 170 ASP A C 1
ATOM 1328 O O . ASP A 1 170 ? -11.380 -2.120 -4.443 1.00 79.44 170 ASP A O 1
ATOM 1332 N N . SER A 1 171 ? -13.542 -1.763 -4.926 1.00 71.94 171 SER A N 1
ATOM 1333 C CA . SER A 1 171 ? -13.560 -2.506 -6.193 1.00 71.94 171 SER A CA 1
ATOM 1334 C C . SER A 1 171 ? -12.848 -1.770 -7.338 1.00 71.94 171 SER A C 1
ATOM 1336 O O . SER A 1 171 ? -12.618 -2.333 -8.407 1.00 71.94 171 SER A O 1
ATOM 1338 N N . SER A 1 172 ? -12.547 -0.482 -7.161 1.00 80.56 172 SER A N 1
ATOM 1339 C CA . SER A 1 172 ? -11.900 0.347 -8.176 1.00 80.56 172 SER A CA 1
ATOM 1340 C C . SER A 1 172 ? -10.390 0.089 -8.207 1.00 80.56 172 SER A C 1
ATOM 1342 O O . SER A 1 172 ? -9.728 0.196 -7.166 1.00 80.56 172 SER A O 1
ATOM 1344 N N . PRO A 1 173 ? -9.803 -0.180 -9.387 1.00 81.00 173 PRO A N 1
ATOM 1345 C CA . PRO A 1 173 ? -8.385 -0.486 -9.491 1.00 81.00 173 PRO A CA 1
ATOM 1346 C C . PRO A 1 173 ? -7.536 0.721 -9.082 1.00 81.00 173 PRO A C 1
ATOM 1348 O O . PRO A 1 173 ? -7.779 1.863 -9.486 1.00 81.00 173 PRO A O 1
ATOM 1351 N N . ARG A 1 174 ? -6.512 0.455 -8.270 1.00 87.06 174 ARG A N 1
ATOM 1352 C CA . ARG A 1 174 ? -5.590 1.466 -7.748 1.00 87.06 174 ARG A CA 1
ATOM 1353 C C . ARG A 1 174 ? -4.200 0.890 -7.520 1.00 87.06 174 ARG A C 1
ATOM 1355 O O . ARG A 1 174 ? -4.040 -0.315 -7.351 1.00 87.06 174 ARG A O 1
ATOM 1362 N N . VAL A 1 175 ? -3.200 1.765 -7.484 1.00 91.44 175 VAL A N 1
ATOM 1363 C CA . VAL A 1 175 ? -1.814 1.392 -7.174 1.00 91.44 175 VAL A CA 1
ATOM 1364 C C . VAL A 1 175 ? -1.545 1.631 -5.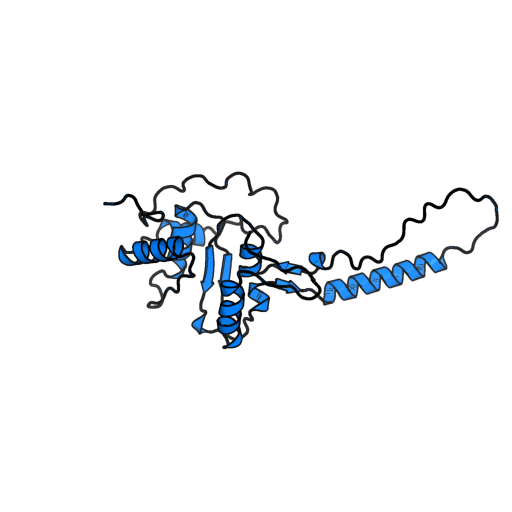692 1.00 91.44 175 VAL A C 1
ATOM 1366 O O . VAL A 1 175 ? -1.818 2.717 -5.180 1.00 91.44 175 VAL A O 1
ATOM 1369 N N . VAL A 1 176 ? -0.975 0.631 -5.017 1.00 93.06 176 VAL A N 1
ATOM 1370 C CA . VAL A 1 176 ? -0.400 0.773 -3.673 1.00 93.06 176 VAL A CA 1
ATOM 1371 C C . VAL A 1 176 ? 1.120 0.770 -3.805 1.00 93.06 176 VAL A C 1
ATOM 1373 O O . VAL A 1 176 ? 1.701 -0.203 -4.282 1.00 93.06 176 VAL A O 1
ATOM 1376 N N . LEU A 1 177 ? 1.759 1.865 -3.404 1.00 95.00 177 LEU A N 1
ATOM 1377 C CA . LEU A 1 177 ? 3.209 2.009 -3.357 1.00 95.00 177 LEU A CA 1
ATOM 1378 C C . LEU A 1 177 ? 3.694 1.743 -1.930 1.00 95.00 177 LEU A C 1
ATOM 1380 O O . LEU A 1 177 ? 3.507 2.584 -1.050 1.00 95.00 177 LEU A O 1
ATOM 1384 N N . ILE A 1 178 ? 4.335 0.593 -1.729 1.00 95.00 178 ILE A N 1
ATOM 1385 C CA . ILE A 1 178 ? 5.070 0.270 -0.502 1.00 95.00 178 ILE A CA 1
ATOM 1386 C C . ILE A 1 178 ? 6.515 0.714 -0.721 1.00 95.00 178 ILE A C 1
ATOM 1388 O O . ILE A 1 178 ? 7.236 0.095 -1.503 1.00 95.00 178 ILE A O 1
ATOM 1392 N N . ASP A 1 179 ? 6.903 1.824 -0.102 1.00 93.38 179 ASP A N 1
ATOM 1393 C CA . ASP A 1 179 ? 8.236 2.408 -0.285 1.00 93.38 179 ASP A CA 1
ATOM 1394 C C . ASP A 1 179 ? 9.166 1.977 0.850 1.00 93.38 179 ASP A C 1
ATOM 1396 O O . ASP A 1 179 ? 8.714 1.798 1.978 1.00 93.38 179 ASP A O 1
ATOM 1400 N N . GLU A 1 180 ? 10.457 1.830 0.555 1.00 94.00 180 GLU A N 1
ATOM 1401 C CA . GLU A 1 180 ? 11.494 1.445 1.530 1.00 94.00 180 GLU A CA 1
ATOM 1402 C C . GLU A 1 180 ? 11.205 0.133 2.296 1.00 94.00 180 GLU A C 1
ATOM 1404 O O . GLU A 1 180 ? 11.541 -0.009 3.473 1.00 94.00 180 GLU A O 1
ATOM 1409 N N . ILE A 1 181 ? 10.582 -0.855 1.635 1.00 93.19 181 ILE A N 1
ATOM 1410 C CA . ILE A 1 181 ? 10.253 -2.165 2.239 1.00 93.19 181 ILE A CA 1
ATOM 1411 C C . ILE A 1 181 ? 11.483 -2.917 2.773 1.00 93.19 181 ILE A C 1
ATOM 1413 O O . ILE A 1 181 ? 11.366 -3.766 3.651 1.00 93.19 181 ILE A O 1
ATOM 1417 N N . ASP A 1 182 ? 12.673 -2.593 2.277 1.00 93.06 182 ASP A N 1
ATOM 1418 C CA . ASP A 1 182 ? 13.944 -3.116 2.770 1.00 93.06 182 ASP A CA 1
ATOM 1419 C C . ASP A 1 182 ? 14.256 -2.698 4.218 1.00 93.06 182 ASP A C 1
ATOM 1421 O O . ASP A 1 182 ? 15.048 -3.365 4.880 1.00 93.06 182 ASP A O 1
ATOM 1425 N N . LYS A 1 183 ? 13.616 -1.640 4.734 1.00 93.88 183 LYS A N 1
ATOM 1426 C CA . LYS A 1 183 ? 13.749 -1.191 6.131 1.00 93.88 183 LYS A CA 1
ATOM 1427 C C . LYS A 1 183 ? 12.795 -1.891 7.099 1.00 93.88 183 LYS A C 1
ATOM 1429 O O . LYS A 1 183 ? 12.848 -1.599 8.295 1.00 93.88 183 LYS A O 1
ATOM 1434 N N . ALA A 1 184 ? 11.894 -2.734 6.598 1.00 94.62 184 ALA A N 1
ATOM 1435 C CA . ALA A 1 184 ? 10.886 -3.387 7.420 1.00 94.62 184 ALA A CA 1
ATOM 1436 C C . ALA A 1 184 ? 11.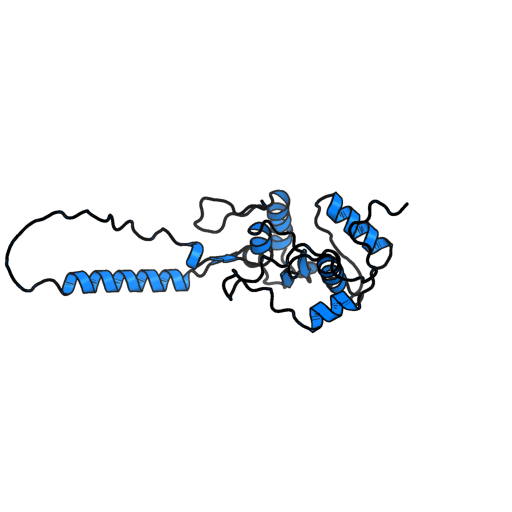495 -4.464 8.323 1.00 94.62 184 ALA A C 1
ATOM 1438 O O . ALA A 1 184 ? 12.440 -5.158 7.943 1.00 94.62 184 ALA A O 1
ATOM 1439 N N . GLU A 1 185 ? 10.873 -4.670 9.480 1.00 94.81 185 GLU A N 1
ATOM 1440 C CA . GLU A 1 185 ? 11.070 -5.888 10.258 1.00 94.81 185 GLU A CA 1
ATOM 1441 C C . GLU A 1 185 ? 10.492 -7.105 9.514 1.00 94.81 185 GLU A C 1
ATOM 1443 O O . GLU A 1 185 ? 9.635 -6.989 8.635 1.00 94.81 185 GLU A O 1
ATOM 1448 N N . SER A 1 186 ? 10.980 -8.304 9.845 1.00 92.56 186 SER A N 1
ATOM 1449 C CA . SER A 1 186 ? 10.630 -9.537 9.113 1.00 92.56 186 SER A CA 1
ATOM 1450 C C . SER A 1 186 ? 9.140 -9.913 9.161 1.00 92.56 186 SER A C 1
ATOM 1452 O O . SER A 1 186 ? 8.664 -10.686 8.326 1.00 92.56 186 SER A O 1
ATOM 1454 N N . ASP A 1 187 ? 8.388 -9.374 10.115 1.00 92.31 187 ASP A N 1
ATOM 1455 C CA . ASP A 1 187 ? 6.949 -9.582 10.260 1.00 92.31 187 ASP A CA 1
ATOM 1456 C C . ASP A 1 187 ? 6.145 -8.928 9.124 1.00 92.31 187 ASP A C 1
ATOM 1458 O O . ASP A 1 187 ? 5.163 -9.514 8.662 1.00 92.31 187 ASP A O 1
ATOM 1462 N N . VAL A 1 188 ? 6.580 -7.771 8.617 1.00 94.06 188 VAL A N 1
ATOM 1463 C CA . VAL A 1 188 ? 5.880 -7.036 7.554 1.00 94.06 188 VAL A CA 1
ATOM 1464 C C . VAL A 1 188 ? 5.905 -7.798 6.220 1.00 94.06 188 VAL A C 1
ATOM 1466 O O . VAL A 1 188 ? 4.820 -8.083 5.706 1.00 94.06 188 VAL A O 1
ATOM 1469 N N . PRO A 1 189 ? 7.060 -8.205 5.644 1.00 92.38 189 PRO A N 1
ATOM 1470 C CA . PRO A 1 189 ? 7.078 -8.963 4.390 1.00 92.38 189 PRO A CA 1
ATOM 1471 C C . PRO A 1 189 ? 6.382 -10.324 4.499 1.00 92.38 189 PRO A C 1
ATOM 1473 O O . PRO A 1 189 ? 5.656 -10.723 3.587 1.00 92.38 189 PRO A O 1
ATOM 1476 N N . ASN A 1 190 ? 6.555 -11.026 5.623 1.00 91.25 190 ASN A N 1
ATOM 1477 C CA . ASN A 1 190 ? 5.882 -12.306 5.861 1.00 91.25 190 ASN A CA 1
ATOM 1478 C C . ASN A 1 190 ? 4.360 -12.131 5.951 1.00 91.25 190 ASN A C 1
ATOM 1480 O O . ASN A 1 190 ? 3.598 -12.918 5.389 1.00 91.25 190 ASN A O 1
ATOM 1484 N N . GLY A 1 191 ? 3.912 -11.065 6.613 1.00 91.00 191 GLY A N 1
ATOM 1485 C CA . GLY A 1 191 ? 2.510 -10.683 6.690 1.00 91.00 191 GLY A CA 1
ATOM 1486 C C . GLY A 1 191 ? 1.909 -10.318 5.333 1.00 91.00 191 GLY A C 1
ATOM 1487 O O . GLY A 1 191 ? 0.802 -10.750 5.005 1.00 91.00 191 GLY A O 1
ATOM 1488 N N . LEU A 1 192 ? 2.663 -9.582 4.511 1.00 92.00 192 LEU A N 1
ATOM 1489 C CA . LEU A 1 192 ? 2.283 -9.233 3.142 1.00 92.00 192 LEU A CA 1
ATOM 1490 C C . LEU A 1 192 ? 2.089 -10.468 2.262 1.00 92.00 192 LEU A C 1
ATOM 1492 O O . LEU A 1 192 ? 1.159 -10.483 1.459 1.00 92.00 192 LEU A O 1
ATOM 1496 N N . LEU A 1 193 ? 2.908 -11.514 2.425 1.00 89.62 193 LEU A N 1
ATOM 1497 C CA . LEU A 1 193 ? 2.728 -12.775 1.698 1.00 89.62 193 LEU A CA 1
ATOM 1498 C C . LEU A 1 193 ? 1.349 -13.390 1.975 1.00 89.62 193 LEU A C 1
ATOM 1500 O O . LEU A 1 193 ? 0.679 -13.832 1.043 1.00 89.62 193 LEU A O 1
ATOM 1504 N N . GLY A 1 194 ? 0.920 -13.379 3.241 1.00 86.38 194 GLY A N 1
ATOM 1505 C CA . GLY A 1 194 ? -0.409 -13.835 3.643 1.00 86.38 194 GLY A CA 1
ATOM 1506 C C . GLY A 1 194 ? -1.510 -12.955 3.056 1.00 86.38 194 GLY A C 1
ATOM 1507 O O . GLY A 1 194 ? -2.340 -13.445 2.297 1.00 86.38 194 GLY A O 1
ATOM 1508 N N . ALA A 1 195 ? -1.466 -11.651 3.345 1.00 87.12 195 ALA A N 1
ATOM 1509 C CA . ALA A 1 195 ? -2.511 -10.703 2.955 1.00 87.12 195 ALA A CA 1
ATOM 1510 C C . ALA A 1 195 ? -2.680 -10.574 1.430 1.00 87.12 195 ALA A C 1
ATOM 1512 O O . ALA A 1 195 ? -3.801 -10.517 0.935 1.00 87.12 195 ALA A O 1
ATOM 1513 N N . LEU A 1 196 ? -1.583 -10.544 0.666 1.00 87.44 196 LEU A N 1
ATOM 1514 C CA . LEU A 1 196 ? -1.627 -10.475 -0.801 1.00 87.44 196 LEU A CA 1
ATOM 1515 C C . LEU A 1 196 ? -1.936 -11.835 -1.437 1.00 87.44 196 LEU A C 1
ATOM 1517 O O . LEU A 1 196 ? -2.482 -11.881 -2.537 1.00 87.44 196 LEU A O 1
ATOM 1521 N N . GLY A 1 197 ? -1.575 -12.937 -0.773 1.00 84.12 197 GLY A N 1
ATOM 1522 C CA . GLY A 1 197 ? -1.871 -14.290 -1.237 1.00 84.12 197 GLY A CA 1
ATOM 1523 C C . GLY A 1 197 ? -3.351 -14.644 -1.117 1.00 84.12 197 GLY A C 1
ATOM 1524 O O . GLY A 1 197 ? -3.906 -15.245 -2.035 1.00 84.12 197 GLY A O 1
ATOM 1525 N N . SER A 1 198 ? -3.986 -14.253 -0.010 1.00 82.25 198 SER A N 1
ATOM 1526 C CA . SER A 1 198 ? -5.419 -14.455 0.227 1.00 82.25 198 SER A CA 1
ATOM 1527 C C . SER A 1 198 ? -6.287 -13.300 -0.282 1.00 82.25 198 SER A C 1
ATOM 1529 O O . SER A 1 198 ? -7.493 -13.475 -0.426 1.00 82.25 198 SER A O 1
ATOM 1531 N N . ALA A 1 199 ? -5.684 -12.139 -0.574 1.00 81.06 199 ALA A N 1
ATOM 1532 C CA . ALA A 1 199 ? -6.377 -10.900 -0.938 1.00 81.06 199 ALA A CA 1
ATOM 1533 C C . ALA A 1 199 ? -7.413 -10.450 0.112 1.00 81.06 199 ALA A C 1
ATOM 1535 O O . ALA A 1 199 ? -8.382 -9.762 -0.217 1.00 81.06 199 ALA A O 1
ATOM 1536 N N . GLU A 1 200 ? -7.211 -10.837 1.375 1.00 83.75 200 GLU A N 1
ATOM 1537 C CA . GLU A 1 200 ? -8.127 -10.552 2.475 1.00 83.75 200 GLU A CA 1
ATOM 1538 C C . GLU A 1 200 ? -7.411 -10.316 3.807 1.00 83.75 200 GLU A C 1
ATOM 1540 O O . GLU A 1 200 ? -6.305 -10.805 4.050 1.00 83.75 200 GLU A O 1
ATOM 1545 N N . PHE A 1 201 ? -8.079 -9.597 4.706 1.00 87.69 201 PHE A N 1
ATOM 1546 C CA . PHE A 1 201 ? -7.701 -9.497 6.114 1.00 87.69 201 PHE A CA 1
ATOM 1547 C C . PHE A 1 201 ? -8.944 -9.369 6.994 1.00 87.69 201 PHE A C 1
ATOM 1549 O O . PHE A 1 201 ? -9.992 -8.907 6.551 1.00 87.69 201 PHE A O 1
ATOM 1556 N N . THR A 1 202 ? -8.830 -9.739 8.269 1.00 86.25 202 THR A N 1
ATOM 1557 C CA . THR A 1 202 ? -9.917 -9.564 9.242 1.00 86.25 202 THR A CA 1
ATOM 1558 C C . THR A 1 202 ? -9.494 -8.550 10.301 1.00 86.25 202 THR A C 1
ATOM 1560 O O . THR A 1 202 ? -8.546 -8.822 11.044 1.00 86.25 202 THR A O 1
ATOM 1563 N N . PRO A 1 203 ? -10.150 -7.378 10.385 1.00 84.62 203 PRO A N 1
ATOM 1564 C CA . PRO A 1 203 ? -9.847 -6.424 11.435 1.00 84.62 203 PRO A CA 1
ATOM 1565 C C . PRO A 1 203 ? -10.253 -6.941 12.820 1.00 84.62 203 PRO A C 1
ATOM 1567 O O . PRO A 1 203 ? -11.183 -7.739 12.966 1.00 84.62 203 PRO A O 1
ATOM 1570 N N . GLN A 1 204 ? -9.566 -6.475 13.863 1.00 80.25 204 GLN A N 1
ATOM 1571 C CA . GLN A 1 204 ? -9.839 -6.914 15.228 1.00 80.25 204 GLN A CA 1
ATOM 1572 C C . GLN A 1 204 ? -11.295 -6.625 15.628 1.00 80.25 204 GLN A C 1
ATOM 1574 O O . GLN A 1 204 ? -11.777 -5.500 15.526 1.00 80.25 204 GLN A O 1
ATOM 1579 N N . GLY A 1 205 ? -11.991 -7.650 16.123 1.00 74.56 205 GLY A N 1
ATOM 1580 C CA . GLY A 1 205 ? -13.392 -7.532 16.538 1.00 74.56 205 GLY A CA 1
ATOM 1581 C C . GLY A 1 205 ? -14.408 -7.653 15.399 1.00 74.56 205 GLY A C 1
ATOM 1582 O O . GLY A 1 205 ? -15.602 -7.530 15.663 1.00 74.56 205 GLY A O 1
ATOM 1583 N N . PHE A 1 206 ? -13.967 -7.935 14.170 1.00 76.62 206 PHE A N 1
ATOM 1584 C CA . PHE A 1 206 ? -14.842 -8.259 13.045 1.00 76.62 206 PHE A CA 1
ATOM 1585 C C . PHE A 1 206 ? -14.880 -9.770 12.816 1.00 76.62 206 PHE A C 1
ATOM 1587 O O . PHE A 1 206 ? -13.867 -10.455 12.913 1.00 76.62 206 PHE A O 1
ATOM 1594 N N . SER A 1 207 ? -16.063 -10.295 12.496 1.00 74.69 207 SER A N 1
ATOM 1595 C CA . SER A 1 207 ? -16.251 -11.692 12.081 1.00 74.69 207 SER A CA 1
ATOM 1596 C C . SER A 1 207 ? -16.148 -11.884 10.566 1.00 74.69 207 SER A C 1
ATOM 1598 O O . SER A 1 207 ? -16.023 -13.013 10.100 1.00 74.69 207 SER A O 1
ATOM 1600 N N . LYS A 1 208 ? -16.219 -10.791 9.795 1.00 77.94 208 LYS A N 1
ATOM 1601 C CA . LYS A 1 208 ? -16.162 -10.792 8.333 1.00 77.94 208 LYS A CA 1
ATOM 1602 C C . LYS A 1 208 ? -14.821 -10.235 7.862 1.00 77.94 208 LYS A C 1
ATOM 1604 O O . LYS A 1 208 ? -14.423 -9.153 8.293 1.00 77.94 208 LYS A O 1
ATOM 1609 N N . ALA A 1 209 ? -14.172 -10.959 6.955 1.00 79.81 209 ALA A N 1
ATOM 1610 C CA . ALA A 1 209 ? -12.972 -10.492 6.281 1.00 79.81 209 ALA A CA 1
ATOM 1611 C C . ALA A 1 209 ? -13.295 -9.357 5.293 1.00 79.81 209 ALA A C 1
ATOM 1613 O O . ALA A 1 209 ? -14.359 -9.323 4.667 1.00 79.81 209 ALA A O 1
ATOM 1614 N N . VAL A 1 210 ? -12.364 -8.417 5.172 1.00 78.62 210 VAL A N 1
ATOM 1615 C CA . VAL A 1 210 ? -12.309 -7.433 4.094 1.00 78.62 210 VAL A CA 1
ATOM 1616 C C . VAL A 1 210 ? -11.491 -8.061 2.973 1.00 78.62 210 VAL A C 1
ATOM 1618 O O . VAL A 1 210 ? -10.329 -8.397 3.189 1.00 78.62 210 VAL A O 1
ATOM 1621 N N . THR A 1 211 ? -12.092 -8.205 1.796 1.00 75.69 211 THR A N 1
ATOM 1622 C CA . THR A 1 211 ? -11.518 -8.913 0.643 1.00 75.69 211 THR A CA 1
ATOM 1623 C C . THR A 1 211 ? -11.610 -8.033 -0.598 1.00 75.69 211 THR A C 1
ATOM 1625 O O . THR A 1 211 ? -12.597 -7.309 -0.751 1.00 75.69 211 THR A O 1
ATOM 1628 N N . ILE A 1 212 ? -10.623 -8.134 -1.494 1.00 65.44 212 ILE A N 1
ATOM 1629 C CA . ILE A 1 212 ? -10.700 -7.544 -2.840 1.00 65.44 212 ILE A CA 1
ATOM 1630 C C . ILE A 1 212 ? -11.912 -8.148 -3.573 1.00 65.44 212 ILE A C 1
ATOM 1632 O O . ILE A 1 212 ? -11.978 -9.365 -3.746 1.00 65.44 212 ILE A O 1
ATOM 1636 N N . THR A 1 213 ? -12.876 -7.308 -3.969 1.00 48.34 213 THR A N 1
ATOM 1637 C CA . THR A 1 213 ? -14.060 -7.716 -4.758 1.00 48.34 213 THR A CA 1
ATOM 1638 C C . THR A 1 213 ? -13.781 -7.633 -6.251 1.00 48.34 213 THR A C 1
ATOM 1640 O O . THR A 1 213 ? -13.165 -6.628 -6.669 1.00 48.34 213 THR A O 1
#

pLDDT: mean 76.43, std 17.33, range [34.44, 95.62]

Secondary structure (DSSP, 8-state):
--TT-S---S------S-TTSTTS--GGG------HHHHHHHHH----HHHHHHHHHHHHHT-PPP----TTS-HHHHHHHHHHHTTPEEEEEEE--TT--HHHHHEEE-HHHHHHHHHHHHHHHHHHHHS-------------------S-TTGGGGEEE-HHHHHHH-SS-EEEEEE-GGGS-THHHHHHHHHHHHTEE--TT-SS-EE--

Sequence (213 aa):
MTQWKIFHGDGRRPHDALETIRNQMPPWRDFSKENPQETHRGRTYIPGPAEVEMVNAAIHLRRPLLVTGDPGVGKSSLAFAVARELNLLPVLKWPINSRSTLQEGLYEYDAIARLRDANLERLQAQSENSGGKSDSGRKQTGGSGKQRTLPSEDIGRYLTLGPLGTAFADSSPRVVLIDEIDKAESDVPNGLLGALGSAEFTPQGFSKAVTIT

Foldseek 3Di:
DCPQQLADQPLDAADDDDPPPQPDDDPLLRPVPPDVVLLVLLRPDRDDPVLSVQVSVCVVVVHDDDDDDDPPPSSVSSQSVVCRNNVFPHAAEDEDAAPDALCQQFKDFQPPVVVVVVVVVVVVVVVVVVPPPDDDDDDDDDPPPPPPPPPPPPSVVRIDGHSLNSCLQDLTDHHYHYHPCVNYDPNNVVVCCVCSVQQWDADPPDPDIRHHD

Radius of gyration: 24.19 Å; chains: 1; bounding box: 72×33×74 Å